Protein AF-A0AAV2PSI6-F1 (afdb_monomer_lite)

Radius of gyration: 25.39 Å; chains: 1; bounding box: 57×33×75 Å

Foldseek 3Di:
DLVVLVVLLVVLVVLLPDDLVLLVDPVSLVVNQVVVVVSLVVLVCCQVPPLQVPVQVLLVCLLVLLLVLLLLVVVLVVVVVVDPDDDPVPNCVSVVVNVVSLVVLVSLQVSLVCSVVPRLVSSLVSLVVSLVVLVVPDPVSVVVCVVSSVSSVVVNVVSVVGRSFRAYPPRHTSHVVVSVVSNCVSNVVSVVVCVVVVDPDPPDD

Sequence (205 aa):
CVFFIRYQRKMYKAITDLPDEAFTDEDCIKDIGDYLETMQNISKMLVDKIYKFTFGINFALFVILGTISTFELIQGLGEIQKSSSKVEFGDIIYVFPIAICVFHMFISCKYSDALITGQHDKLKYKLKGIMTSLVVDNMDQFIKNEKKFKRIELLYKNIKDFSPQAEIYGGFKVNYQLFSGIILFIFSYSRIFYGYVGTPEDNCP

pLDDT: mean 79.44, std 12.11, range [31.0, 90.69]

Organism: Meganyctiphanes norvegica (NCBI:txid48144)

Secondary structure (DSSP, 8-state):
-HHHHHHHHHHHHHHHTS-GGGGTSHHHHHHHHHHHHHHHHHHHHHIIIIIHHHHHHHHHHHHHHHHHHHHHHHHHHHHHHH--S----TTGGGHHHHHHHHHHHHHHHHHHHHHIIIIIHHHHHHHHHHHHHHHHS-HHHHHHHHHHHHHHHHHHHHHHH-----B-TTS-B-SHHHHHHHHHHHHHHHHHHHHHHS-SSS---

Structure (mmCIF, N/CA/C/O backbone):
data_AF-A0AAV2PSI6-F1
#
_entry.id   AF-A0AAV2PSI6-F1
#
loop_
_atom_site.group_PDB
_atom_site.id
_atom_site.type_symbol
_atom_site.label_atom_id
_atom_site.label_alt_id
_atom_site.label_comp_id
_atom_site.label_asym_id
_atom_site.label_entity_id
_atom_site.label_seq_id
_atom_site.pdbx_PDB_ins_code
_atom_site.Cartn_x
_atom_site.Cartn_y
_atom_site.Cartn_z
_atom_site.occupancy
_atom_site.B_iso_or_equiv
_atom_site.auth_seq_id
_atom_site.auth_comp_id
_atom_site.auth_asym_id
_atom_site.auth_atom_id
_atom_site.pdbx_PDB_model_num
ATOM 1 N N . CYS A 1 1 ? 7.745 -7.702 2.488 1.00 70.94 1 CYS A N 1
ATOM 2 C CA . CYS A 1 1 ? 6.756 -6.599 2.406 1.00 70.94 1 CYS A CA 1
ATOM 3 C C . CYS A 1 1 ? 5.357 -7.097 2.029 1.00 70.94 1 CYS A C 1
ATOM 5 O O . CYS A 1 1 ? 4.467 -7.031 2.865 1.00 70.94 1 CYS A O 1
ATOM 7 N N . VAL A 1 2 ? 5.158 -7.676 0.834 1.00 75.44 2 VAL A N 1
ATOM 8 C CA . VAL A 1 2 ? 3.825 -8.110 0.348 1.00 75.44 2 VAL A CA 1
ATOM 9 C C . VAL A 1 2 ? 3.102 -9.085 1.292 1.00 75.44 2 VAL A C 1
ATOM 11 O O . VAL A 1 2 ? 1.913 -8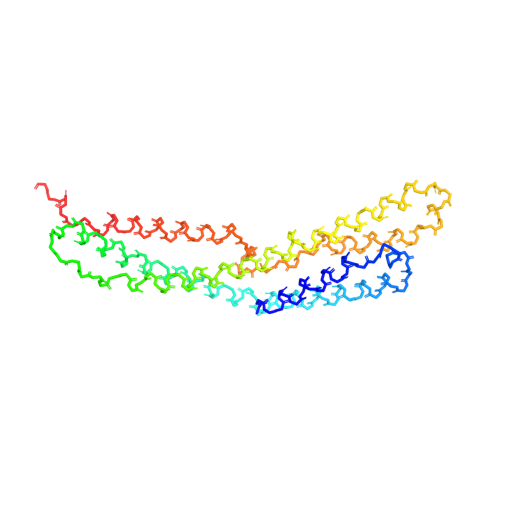.914 1.551 1.00 75.44 2 VAL A O 1
ATOM 14 N N . PHE A 1 3 ? 3.806 -10.074 1.859 1.00 78.56 3 PHE A N 1
ATOM 15 C CA . PHE A 1 3 ? 3.213 -11.022 2.815 1.00 78.56 3 PHE A CA 1
ATOM 16 C C . PHE A 1 3 ? 2.631 -10.343 4.060 1.00 78.56 3 PHE A C 1
ATOM 18 O O . PHE A 1 3 ? 1.533 -10.688 4.489 1.00 78.56 3 PHE A O 1
ATOM 25 N N . PHE A 1 4 ? 3.334 -9.357 4.613 1.00 79.81 4 PHE A N 1
ATOM 26 C CA . PHE A 1 4 ? 2.894 -8.660 5.817 1.00 79.81 4 PHE A CA 1
ATOM 27 C C . PHE A 1 4 ? 1.767 -7.665 5.520 1.00 79.81 4 PHE A C 1
ATOM 29 O O . PHE A 1 4 ? 0.777 -7.659 6.240 1.00 79.81 4 PHE A O 1
ATOM 36 N N . ILE A 1 5 ? 1.829 -6.934 4.400 1.00 81.44 5 ILE A N 1
ATOM 37 C CA . ILE A 1 5 ? 0.702 -6.114 3.912 1.00 81.44 5 ILE A CA 1
ATOM 38 C C . ILE A 1 5 ? -0.557 -6.984 3.747 1.00 81.44 5 ILE A C 1
ATOM 40 O O . ILE A 1 5 ? -1.659 -6.614 4.153 1.00 81.44 5 ILE A O 1
ATOM 44 N N . ARG A 1 6 ? -0.401 -8.200 3.204 1.00 83.38 6 ARG A N 1
ATOM 45 C CA . ARG A 1 6 ? -1.497 -9.169 3.082 1.00 83.38 6 ARG A CA 1
ATOM 46 C C . ARG A 1 6 ? -2.002 -9.655 4.443 1.00 83.38 6 ARG A C 1
ATOM 48 O O . ARG A 1 6 ? -3.209 -9.840 4.588 1.00 83.38 6 ARG A O 1
ATOM 55 N N . TYR A 1 7 ? -1.116 -9.875 5.411 1.00 84.94 7 TYR A N 1
ATOM 56 C CA . TYR A 1 7 ? -1.491 -10.223 6.782 1.00 84.94 7 TYR A CA 1
ATOM 57 C C . TYR A 1 7 ? -2.297 -9.095 7.438 1.00 84.94 7 TYR A C 1
ATOM 59 O O . TYR A 1 7 ? -3.427 -9.338 7.852 1.00 84.94 7 TYR A O 1
ATOM 67 N N . GLN A 1 8 ? -1.792 -7.857 7.416 1.00 84.12 8 GLN A N 1
ATOM 68 C CA . GLN A 1 8 ? -2.503 -6.674 7.911 1.00 84.12 8 GLN A CA 1
ATOM 69 C C . GLN A 1 8 ? -3.902 -6.577 7.306 1.00 84.12 8 GLN A C 1
ATOM 71 O O . GLN A 1 8 ? -4.886 -6.448 8.026 1.00 84.12 8 GLN A O 1
ATOM 76 N N . ARG A 1 9 ? -4.016 -6.744 5.985 1.00 85.81 9 ARG A N 1
ATOM 77 C CA . ARG A 1 9 ? -5.307 -6.714 5.293 1.00 85.81 9 ARG A CA 1
ATOM 78 C C . ARG A 1 9 ? -6.287 -7.766 5.820 1.00 85.81 9 ARG A C 1
ATOM 80 O O . ARG A 1 9 ? -7.466 -7.461 5.976 1.00 85.81 9 ARG A O 1
ATOM 87 N N . LYS A 1 10 ? -5.834 -9.001 6.064 1.00 87.19 10 LYS A N 1
ATOM 88 C CA . LYS A 1 10 ? -6.688 -10.061 6.631 1.00 87.19 10 LYS A CA 1
ATOM 89 C C . LYS A 1 10 ? -7.184 -9.696 8.029 1.00 87.19 10 LYS A C 1
ATOM 91 O O . LYS A 1 10 ? -8.323 -10.003 8.349 1.00 87.19 10 LYS A O 1
ATOM 96 N N . MET A 1 11 ? -6.346 -9.039 8.821 1.00 86.50 11 MET A N 1
ATOM 97 C CA . MET A 1 11 ? -6.673 -8.657 10.193 1.00 86.50 11 MET A CA 1
ATOM 98 C C . MET A 1 11 ? -7.660 -7.491 10.233 1.00 86.50 11 MET A C 1
ATOM 100 O O . MET A 1 11 ? -8.687 -7.589 10.894 1.00 86.50 11 MET A O 1
ATOM 104 N N . TYR A 1 12 ? -7.436 -6.446 9.427 1.00 86.38 12 TYR A N 1
ATOM 105 C CA . TYR A 1 12 ? -8.426 -5.378 9.242 1.00 86.38 12 TYR A CA 1
ATOM 106 C C . TYR A 1 12 ? -9.769 -5.928 8.755 1.00 86.38 12 TYR A C 1
ATOM 108 O O . TYR A 1 12 ? -10.814 -5.494 9.234 1.00 86.38 12 TYR A O 1
ATOM 116 N N . LYS A 1 13 ? -9.747 -6.911 7.845 1.00 88.88 13 LYS A N 1
ATOM 117 C CA . LYS A 1 13 ? -10.964 -7.597 7.406 1.00 88.88 13 LYS A CA 1
ATOM 118 C C . LYS A 1 13 ? -11.659 -8.312 8.564 1.00 88.88 13 LYS A C 1
ATOM 120 O O . LYS A 1 13 ? -12.845 -8.099 8.756 1.00 88.88 13 LYS A O 1
ATOM 125 N N . ALA A 1 14 ? -10.926 -9.106 9.343 1.00 89.12 14 ALA A N 1
ATOM 126 C CA . ALA A 1 14 ? -11.489 -9.835 10.477 1.00 89.12 14 ALA A CA 1
ATOM 127 C C . ALA A 1 14 ? -12.171 -8.896 11.483 1.00 89.12 14 ALA A C 1
ATOM 129 O O . ALA A 1 14 ? -13.292 -9.170 11.887 1.00 89.12 14 ALA A O 1
ATOM 130 N N . ILE A 1 15 ? -11.542 -7.762 11.811 1.00 89.00 15 ILE A N 1
ATOM 131 C CA . ILE A 1 15 ? -12.128 -6.745 12.699 1.00 89.00 15 ILE A CA 1
ATOM 132 C C . ILE A 1 15 ? -13.365 -6.107 12.057 1.00 89.00 15 ILE A C 1
ATOM 134 O O . ILE A 1 15 ? -14.382 -5.925 12.714 1.00 89.00 15 ILE A O 1
ATOM 138 N N . THR A 1 16 ? -13.300 -5.774 10.766 1.00 89.00 16 THR A N 1
ATOM 139 C CA . THR A 1 16 ? -14.434 -5.169 10.047 1.00 89.00 16 THR A CA 1
ATOM 140 C C . THR A 1 16 ? -15.641 -6.108 9.995 1.00 89.00 16 THR A C 1
ATOM 142 O O . THR A 1 16 ? -16.777 -5.643 10.095 1.00 89.00 16 THR A O 1
ATOM 145 N N . ASP A 1 17 ? -15.398 -7.413 9.869 1.00 90.25 17 ASP A N 1
ATOM 146 C CA . ASP A 1 17 ? -16.422 -8.456 9.778 1.00 90.25 17 ASP A CA 1
ATOM 147 C C . ASP A 1 17 ? -17.018 -8.836 11.155 1.00 90.25 17 ASP A C 1
ATOM 149 O O . ASP A 1 17 ? -18.003 -9.572 11.196 1.00 90.25 17 ASP A O 1
ATOM 153 N N . LEU A 1 18 ? -16.475 -8.333 12.277 1.00 89.62 18 LEU A N 1
ATOM 154 C CA . LEU A 1 18 ? -17.074 -8.525 13.607 1.00 89.62 18 LEU A CA 1
ATOM 155 C C . LEU A 1 18 ? -18.477 -7.906 13.673 1.00 89.62 18 LEU A C 1
ATOM 157 O O . LEU A 1 18 ? -18.700 -6.867 13.056 1.00 89.62 18 LEU A O 1
ATOM 161 N N . PRO A 1 19 ? -19.423 -8.485 14.421 1.00 89.44 19 PRO A N 1
ATOM 162 C CA . PRO A 1 19 ? -20.766 -7.924 14.554 1.00 89.44 19 PRO A CA 1
ATOM 163 C C . PRO A 1 19 ? -20.736 -6.587 15.323 1.00 89.44 19 PRO A C 1
ATOM 165 O O . PRO A 1 19 ? -19.789 -6.315 16.064 1.00 89.44 19 PRO A O 1
ATOM 168 N N . ASP A 1 20 ? -21.734 -5.722 15.131 1.00 85.12 20 ASP A N 1
ATOM 169 C CA . ASP A 1 20 ? -21.731 -4.367 15.713 1.00 85.12 20 ASP A CA 1
ATOM 170 C C . ASP A 1 20 ? -21.756 -4.404 17.249 1.00 85.12 20 ASP A C 1
ATOM 172 O O . ASP A 1 20 ? -21.150 -3.554 17.900 1.00 85.12 20 ASP A O 1
ATOM 176 N N . GLU A 1 21 ? -22.349 -5.448 17.834 1.00 84.44 21 GLU A N 1
ATOM 177 C CA . GLU A 1 21 ? -22.374 -5.704 19.273 1.00 84.44 21 GLU A CA 1
ATOM 178 C C . GLU A 1 21 ? -20.962 -5.828 19.864 1.00 84.44 21 GLU A C 1
ATOM 180 O O . GLU A 1 21 ? -20.730 -5.379 20.989 1.00 84.44 21 GLU A O 1
ATOM 185 N N . ALA A 1 22 ? -19.989 -6.337 19.097 1.00 84.06 22 ALA A N 1
ATOM 186 C CA . ALA A 1 22 ? -18.589 -6.416 19.521 1.00 84.06 22 ALA A CA 1
ATOM 187 C C . ALA A 1 22 ? -17.976 -5.022 19.753 1.00 84.06 22 ALA A C 1
ATOM 189 O O . ALA A 1 22 ? -17.107 -4.849 20.602 1.00 84.06 22 ALA A O 1
ATOM 190 N N . PHE A 1 23 ? -18.475 -4.001 19.053 1.00 82.44 23 PHE A N 1
ATOM 191 C CA . PHE A 1 23 ? -18.089 -2.602 19.252 1.00 82.44 23 PHE A CA 1
ATOM 192 C C . PHE A 1 23 ? -18.938 -1.899 20.319 1.00 82.44 23 PHE A C 1
ATOM 194 O O . PHE A 1 23 ? -18.825 -0.687 20.490 1.00 82.44 23 PHE A O 1
ATOM 201 N N . THR A 1 24 ? -19.786 -2.635 21.041 1.00 75.50 24 THR A N 1
ATOM 202 C CA . THR A 1 24 ? -20.564 -2.130 22.184 1.00 75.50 24 THR A CA 1
ATOM 203 C C . THR A 1 24 ? -20.160 -2.758 23.520 1.00 75.50 24 THR A C 1
ATOM 205 O O . THR A 1 24 ? -20.564 -2.241 24.570 1.00 75.50 24 THR A O 1
ATOM 208 N N . ASP A 1 25 ? -19.360 -3.827 23.482 1.00 83.62 25 ASP A N 1
ATOM 209 C CA . ASP A 1 25 ? -18.737 -4.486 24.631 1.00 83.62 25 ASP A CA 1
ATOM 210 C C . ASP A 1 25 ? -17.432 -3.767 25.016 1.00 83.62 25 ASP A C 1
ATOM 212 O O . ASP A 1 25 ? -16.567 -3.513 24.178 1.00 83.62 25 ASP A O 1
ATOM 216 N N . GLU A 1 26 ? -17.288 -3.406 26.294 1.00 81.25 26 GLU A N 1
ATOM 217 C CA . GLU A 1 26 ? -16.126 -2.657 26.772 1.00 81.25 26 GLU A CA 1
ATOM 218 C C . GLU A 1 26 ? -14.806 -3.424 26.659 1.00 81.25 26 GLU A C 1
ATOM 220 O O . GLU A 1 26 ? -13.790 -2.789 26.351 1.00 81.25 26 GLU A O 1
ATOM 225 N N . ASP A 1 27 ? -14.817 -4.732 26.913 1.00 86.88 27 ASP A N 1
ATOM 226 C CA . ASP A 1 27 ? -13.610 -5.558 26.900 1.00 86.88 27 ASP A CA 1
ATOM 227 C C . ASP A 1 27 ? -13.190 -5.833 25.455 1.00 86.88 27 ASP A C 1
ATOM 229 O O . ASP A 1 27 ? -12.031 -5.640 25.090 1.00 86.88 27 ASP A O 1
ATOM 233 N N . CYS A 1 28 ? -14.159 -6.126 24.583 1.00 87.25 28 CYS A N 1
ATOM 234 C CA . CYS A 1 28 ? -13.889 -6.358 23.166 1.00 87.25 28 CYS A CA 1
ATOM 235 C C . CYS A 1 28 ? -13.350 -5.100 22.457 1.00 87.25 28 CYS A C 1
ATOM 237 O O . CYS A 1 28 ? -12.380 -5.177 21.702 1.00 87.25 28 CYS A O 1
ATOM 239 N N . ILE A 1 29 ? -13.911 -3.916 22.738 1.00 85.75 29 ILE A N 1
ATOM 240 C CA . ILE A 1 29 ? -13.404 -2.635 22.209 1.00 85.75 29 ILE A CA 1
ATOM 241 C C . ILE A 1 29 ? -11.952 -2.400 22.631 1.00 85.75 29 ILE A C 1
ATOM 243 O O . ILE A 1 29 ? -11.151 -1.906 21.832 1.00 85.75 29 ILE A O 1
ATOM 247 N N . LYS A 1 30 ? -11.619 -2.717 23.888 1.00 86.88 30 LYS A N 1
ATOM 248 C CA . LYS A 1 30 ? -10.262 -2.561 24.410 1.00 86.88 30 LYS A CA 1
ATOM 249 C C . LYS A 1 30 ? -9.299 -3.497 23.684 1.00 86.88 30 LYS A C 1
ATOM 251 O O . LYS A 1 30 ? -8.297 -3.020 23.164 1.00 86.88 30 LYS A O 1
ATOM 256 N N . ASP A 1 31 ? -9.649 -4.774 23.554 1.00 89.94 31 ASP A N 1
ATOM 257 C CA . ASP A 1 31 ? -8.824 -5.763 22.855 1.00 89.94 31 ASP A CA 1
ATOM 258 C C . ASP A 1 31 ? -8.594 -5.384 21.383 1.00 89.94 31 ASP A C 1
ATOM 260 O O . ASP A 1 31 ? -7.474 -5.470 20.874 1.00 89.94 31 ASP A O 1
ATOM 264 N N . ILE A 1 32 ? -9.636 -4.899 20.695 1.00 89.69 32 ILE A N 1
ATOM 265 C CA . ILE A 1 32 ? -9.527 -4.384 19.322 1.00 89.69 32 ILE A CA 1
ATOM 266 C C . ILE A 1 32 ? -8.580 -3.177 19.272 1.00 89.69 32 ILE A C 1
ATOM 268 O O . ILE A 1 32 ? -7.766 -3.077 18.351 1.00 89.69 32 ILE A O 1
ATOM 272 N N . GLY A 1 33 ? -8.669 -2.265 20.242 1.00 87.50 33 GLY A N 1
ATOM 273 C CA . GLY A 1 33 ? -7.801 -1.092 20.338 1.00 87.50 33 GLY A CA 1
ATOM 274 C C . GLY A 1 33 ? -6.339 -1.440 20.554 1.00 87.50 33 GLY A C 1
ATOM 275 O O . GLY A 1 33 ? -5.503 -1.022 19.751 1.00 87.50 33 GLY A O 1
ATOM 276 N N . ASP A 1 34 ? -6.048 -2.258 21.562 1.00 89.75 34 ASP A N 1
ATOM 277 C CA . ASP A 1 34 ? -4.693 -2.703 21.900 1.00 89.75 34 ASP A CA 1
ATOM 278 C C . ASP A 1 34 ? -4.061 -3.458 20.714 1.00 89.75 34 ASP A C 1
ATOM 280 O O . ASP A 1 34 ? -2.887 -3.266 20.362 1.00 89.75 34 ASP A O 1
ATOM 284 N N . TYR A 1 35 ? -4.864 -4.277 20.026 1.00 88.62 35 TYR A N 1
ATOM 285 C CA . TYR A 1 35 ? -4.443 -4.981 18.821 1.00 88.62 35 TYR A CA 1
ATOM 286 C C . TYR A 1 35 ? -4.116 -4.024 17.670 1.00 88.62 35 TYR A C 1
ATOM 288 O O . TYR A 1 35 ? -3.055 -4.137 17.046 1.00 88.62 35 TYR A O 1
ATOM 296 N N . LEU A 1 36 ? -5.015 -3.082 17.368 1.00 87.12 36 LEU A N 1
ATOM 297 C CA . LEU A 1 36 ? -4.804 -2.104 16.305 1.00 87.12 36 LEU A CA 1
ATOM 298 C C . LEU A 1 36 ? -3.567 -1.257 16.590 1.00 87.12 36 LEU A C 1
ATOM 300 O O . LEU A 1 36 ? -2.731 -1.122 15.702 1.00 87.12 36 LEU A O 1
ATOM 304 N N . GLU A 1 37 ? -3.397 -0.756 17.811 1.00 87.62 37 GLU A N 1
ATOM 305 C CA . GLU A 1 37 ? -2.222 0.020 18.211 1.00 87.62 37 GLU A CA 1
ATOM 306 C C . GLU A 1 37 ? -0.923 -0.774 18.013 1.00 87.62 37 GLU A C 1
ATOM 308 O O . GLU A 1 37 ? 0.020 -0.295 17.374 1.00 87.62 37 GLU A O 1
ATOM 313 N N . THR A 1 38 ? -0.892 -2.030 18.465 1.00 87.94 38 THR A N 1
ATOM 314 C CA . THR A 1 38 ? 0.254 -2.927 18.258 1.00 87.94 38 THR A CA 1
ATOM 315 C C . THR A 1 38 ? 0.562 -3.090 16.770 1.00 87.94 38 THR A C 1
ATOM 317 O O . THR A 1 38 ? 1.708 -2.944 16.334 1.00 87.94 38 THR A O 1
ATOM 320 N N . MET A 1 39 ? -0.466 -3.332 15.957 1.00 85.06 39 MET A N 1
ATOM 321 C CA . MET A 1 39 ? -0.327 -3.465 14.510 1.00 85.06 39 MET A CA 1
ATOM 322 C C . MET A 1 39 ? 0.182 -2.181 13.848 1.00 85.06 39 MET A C 1
ATOM 324 O O . MET A 1 39 ? 1.007 -2.260 12.934 1.00 85.06 39 MET A O 1
ATOM 328 N N . GLN A 1 40 ? -0.269 -1.010 14.302 1.00 85.69 40 GLN A N 1
ATOM 329 C CA . GLN A 1 40 ? 0.215 0.284 13.826 1.00 85.69 40 GLN A CA 1
ATOM 330 C C . GLN A 1 40 ? 1.691 0.487 14.175 1.00 85.69 40 GLN A C 1
ATOM 332 O O . GLN A 1 40 ? 2.472 0.864 13.304 1.00 85.69 40 GLN A O 1
ATOM 337 N N . ASN A 1 41 ? 2.098 0.182 15.407 1.00 86.62 41 ASN A N 1
ATOM 338 C CA . ASN A 1 41 ? 3.484 0.318 15.857 1.00 86.62 41 ASN A CA 1
ATOM 339 C C . ASN A 1 41 ? 4.431 -0.602 15.077 1.00 86.62 41 ASN A C 1
ATOM 341 O O . ASN A 1 41 ? 5.473 -0.155 14.587 1.00 86.62 41 ASN A O 1
ATOM 345 N N . ILE A 1 42 ? 4.034 -1.861 14.863 1.00 84.88 42 ILE A N 1
ATOM 346 C CA . ILE A 1 42 ? 4.783 -2.793 14.012 1.00 84.88 42 ILE A CA 1
ATOM 347 C C . ILE A 1 42 ? 4.846 -2.259 12.575 1.00 84.88 42 ILE A C 1
ATOM 349 O O . ILE A 1 42 ? 5.911 -2.270 11.959 1.00 84.88 42 ILE A O 1
ATOM 353 N N . SER A 1 43 ? 3.729 -1.756 12.040 1.00 82.12 43 SER A N 1
ATOM 354 C CA . SER A 1 43 ? 3.680 -1.193 10.689 1.00 82.12 43 SER A CA 1
ATOM 355 C C . SER A 1 43 ? 4.604 0.009 10.529 1.00 82.12 43 SER A C 1
ATOM 357 O O . SER A 1 43 ? 5.351 0.047 9.560 1.00 82.12 43 SER A O 1
ATOM 359 N N . LYS A 1 44 ? 4.594 0.963 11.470 1.00 83.75 44 LYS A N 1
ATOM 360 C CA . LYS A 1 44 ? 5.490 2.131 11.471 1.00 83.75 44 LYS A CA 1
ATOM 361 C C . LYS A 1 44 ? 6.946 1.690 11.450 1.00 83.75 44 LYS A C 1
ATOM 363 O O . LYS A 1 44 ? 7.697 2.084 10.565 1.00 83.75 44 LYS A O 1
ATOM 368 N N . MET A 1 45 ? 7.317 0.782 12.355 1.00 84.19 45 MET A N 1
ATOM 369 C CA . MET A 1 45 ? 8.678 0.255 12.417 1.00 84.19 45 MET A CA 1
ATOM 370 C C . MET A 1 45 ? 9.094 -0.416 11.101 1.00 84.19 45 MET A C 1
ATOM 372 O O . MET A 1 45 ? 10.204 -0.192 10.621 1.00 84.19 45 MET A O 1
ATOM 376 N N . LEU A 1 46 ? 8.224 -1.240 10.512 1.00 81.19 46 LEU A N 1
ATOM 377 C CA . LEU A 1 46 ? 8.509 -1.915 9.246 1.00 81.19 46 LEU A CA 1
ATOM 378 C C . LEU A 1 46 ? 8.580 -0.938 8.076 1.00 81.19 46 LEU A C 1
ATOM 380 O O . LEU A 1 46 ? 9.444 -1.100 7.216 1.00 81.19 46 LEU A O 1
ATOM 384 N N . VAL A 1 47 ? 7.705 0.069 8.042 1.00 79.81 47 VAL A N 1
ATOM 385 C CA . VAL A 1 47 ? 7.711 1.100 7.005 1.00 79.81 47 VAL A CA 1
ATOM 386 C C . VAL A 1 47 ? 9.020 1.879 7.045 1.00 79.81 47 VAL A C 1
ATOM 388 O O . VAL A 1 47 ? 9.712 1.955 6.029 1.00 79.81 47 VAL A O 1
ATOM 391 N N . ASP A 1 48 ? 9.391 2.375 8.224 1.00 79.94 48 ASP A N 1
ATOM 392 C CA . ASP A 1 48 ? 10.564 3.226 8.401 1.00 79.94 48 ASP A CA 1
ATOM 393 C C . ASP A 1 48 ? 11.882 2.473 8.226 1.00 79.94 48 ASP A C 1
ATOM 395 O O . ASP A 1 48 ? 12.801 2.992 7.595 1.00 79.94 48 ASP A O 1
ATOM 399 N N . LYS A 1 49 ? 11.986 1.243 8.744 1.00 78.88 49 LYS A N 1
ATOM 400 C CA . LYS A 1 49 ? 13.248 0.488 8.719 1.00 78.88 49 LYS A CA 1
ATOM 401 C C . LYS A 1 49 ? 13.443 -0.357 7.466 1.00 78.88 49 LYS A C 1
ATOM 403 O O . LYS A 1 49 ? 14.581 -0.617 7.095 1.00 78.88 49 LYS A O 1
ATOM 408 N N . ILE A 1 50 ? 12.361 -0.845 6.854 1.00 82.19 50 ILE A N 1
ATOM 409 C CA . ILE A 1 50 ? 12.444 -1.868 5.802 1.00 82.19 50 ILE A CA 1
ATOM 410 C C . ILE A 1 50 ? 11.759 -1.399 4.523 1.00 82.19 50 ILE A C 1
ATOM 412 O O . ILE A 1 50 ? 12.379 -1.419 3.464 1.00 82.19 50 ILE A O 1
ATOM 416 N N . TYR A 1 51 ? 10.494 -0.977 4.574 1.00 81.94 51 TYR A N 1
ATOM 417 C CA . TYR A 1 51 ? 9.713 -0.809 3.343 1.00 81.94 51 TYR A CA 1
ATOM 418 C C . TYR A 1 51 ? 10.201 0.363 2.512 1.00 81.94 51 TYR A C 1
ATOM 420 O O . TYR A 1 51 ? 10.362 0.183 1.307 1.00 81.94 51 TYR A O 1
ATOM 428 N N . LYS A 1 52 ? 10.511 1.504 3.139 1.00 85.38 52 LYS A N 1
ATOM 429 C CA . LYS A 1 52 ? 11.050 2.670 2.425 1.00 85.38 52 LYS A CA 1
ATOM 430 C C . LYS A 1 52 ? 12.299 2.312 1.624 1.00 85.38 52 LYS A C 1
ATOM 432 O O . LYS A 1 52 ? 12.393 2.666 0.449 1.00 85.38 52 LYS A O 1
ATOM 437 N N . PHE A 1 53 ? 13.196 1.535 2.230 1.00 85.31 53 PHE A N 1
ATOM 438 C CA . PHE A 1 53 ? 14.427 1.075 1.596 1.00 85.31 53 PHE A CA 1
ATOM 439 C C . PHE A 1 53 ? 14.184 0.013 0.524 1.00 85.31 53 PHE A C 1
ATOM 441 O O . PHE A 1 53 ? 14.569 0.202 -0.627 1.00 85.31 53 PHE A O 1
ATOM 448 N N . THR A 1 54 ? 13.501 -1.082 0.864 1.00 85.25 54 THR A N 1
ATOM 449 C CA . THR A 1 54 ? 13.272 -2.195 -0.066 1.00 85.25 54 THR A CA 1
ATOM 450 C C . THR A 1 54 ? 12.443 -1.770 -1.273 1.00 85.25 54 THR A C 1
ATOM 452 O O . THR A 1 54 ? 12.803 -2.088 -2.404 1.00 85.25 54 THR A O 1
ATOM 455 N N . PHE A 1 55 ? 11.342 -1.040 -1.066 1.00 85.12 55 PHE A N 1
ATOM 456 C CA . PHE A 1 55 ? 10.567 -0.529 -2.190 1.00 85.12 55 PHE A CA 1
ATOM 457 C C . PHE A 1 55 ? 11.352 0.532 -2.955 1.00 85.12 55 PHE A C 1
ATOM 459 O O . PHE A 1 55 ? 11.324 0.490 -4.177 1.00 85.12 55 PHE A O 1
ATOM 466 N N . GLY A 1 56 ? 12.097 1.416 -2.282 1.00 86.12 56 GLY A N 1
ATOM 467 C CA . GLY A 1 56 ? 12.968 2.387 -2.948 1.00 86.12 56 GLY A CA 1
ATOM 468 C C . GLY A 1 56 ? 13.937 1.728 -3.933 1.00 86.12 56 GLY A C 1
ATOM 469 O O . GLY A 1 56 ? 13.973 2.111 -5.099 1.00 86.12 56 GLY A O 1
ATOM 470 N N . ILE A 1 57 ? 14.644 0.677 -3.504 1.00 87.50 57 ILE A N 1
ATOM 471 C CA . ILE A 1 57 ? 15.539 -0.099 -4.376 1.00 87.50 57 ILE A CA 1
ATOM 472 C C . ILE A 1 57 ? 14.767 -0.764 -5.518 1.00 87.50 57 ILE A C 1
ATOM 474 O O . ILE A 1 57 ? 15.183 -0.658 -6.668 1.00 87.50 57 ILE A O 1
ATOM 478 N N . ASN A 1 58 ? 13.632 -1.409 -5.235 1.00 86.94 58 ASN A N 1
ATOM 479 C CA . ASN A 1 58 ? 12.839 -2.072 -6.275 1.00 86.94 58 ASN A CA 1
ATOM 480 C C . ASN A 1 58 ? 12.326 -1.087 -7.333 1.00 86.94 58 ASN A C 1
ATOM 482 O O . ASN A 1 58 ? 12.372 -1.388 -8.522 1.00 86.94 58 ASN A O 1
ATOM 486 N N . PHE A 1 59 ? 11.868 0.096 -6.916 1.00 87.06 59 PHE A N 1
ATOM 487 C CA . PHE A 1 59 ? 11.437 1.149 -7.832 1.00 87.06 59 PHE A CA 1
ATOM 488 C C . PHE A 1 59 ? 12.612 1.715 -8.638 1.00 87.06 59 PHE A C 1
ATOM 490 O O . PHE A 1 59 ? 12.465 1.911 -9.840 1.00 87.06 59 PHE A O 1
ATOM 497 N N . ALA A 1 60 ? 13.778 1.923 -8.022 1.00 88.31 60 ALA A N 1
ATOM 498 C CA . ALA A 1 60 ? 14.973 2.379 -8.733 1.00 88.31 60 ALA A CA 1
ATOM 499 C C . ALA A 1 60 ? 15.432 1.361 -9.789 1.00 88.31 60 ALA A C 1
ATOM 501 O O . ALA A 1 60 ? 15.636 1.721 -10.948 1.00 88.31 60 ALA A O 1
ATOM 502 N N . LEU A 1 61 ? 15.515 0.078 -9.419 1.00 87.56 61 LEU A N 1
ATOM 503 C CA . LEU A 1 61 ? 15.831 -1.006 -10.351 1.00 87.56 61 LEU A CA 1
ATOM 504 C C . LEU A 1 61 ? 14.796 -1.100 -11.473 1.00 87.56 61 LEU A C 1
ATOM 506 O O . LEU A 1 61 ? 15.174 -1.272 -12.627 1.00 87.56 61 LEU A O 1
ATOM 510 N N . PHE A 1 62 ? 13.506 -0.942 -11.161 1.00 88.56 62 PHE A N 1
ATOM 511 C CA . PHE A 1 62 ? 12.450 -0.939 -12.169 1.00 88.56 62 PHE A CA 1
ATOM 512 C C . PHE A 1 62 ? 12.615 0.201 -13.178 1.00 88.56 62 PHE A C 1
ATOM 514 O O . PHE A 1 62 ? 12.501 -0.039 -14.376 1.00 88.56 62 PHE A O 1
ATOM 521 N N . VAL A 1 63 ? 12.925 1.416 -12.720 1.00 89.94 63 VAL A N 1
ATOM 522 C CA . VAL A 1 63 ? 13.175 2.558 -13.610 1.00 89.94 63 VAL A CA 1
ATOM 523 C C . VAL A 1 63 ? 14.373 2.286 -14.515 1.00 89.94 63 VAL A C 1
ATOM 525 O O . VAL A 1 63 ? 14.261 2.450 -15.727 1.00 89.94 63 VAL A O 1
ATOM 528 N N . ILE A 1 64 ? 15.498 1.835 -13.954 1.00 88.44 64 ILE A N 1
ATOM 529 C CA . ILE A 1 64 ? 16.731 1.588 -14.714 1.00 88.44 64 ILE A CA 1
ATOM 530 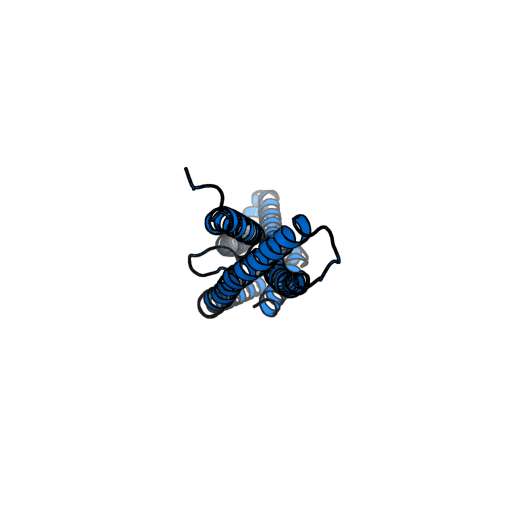C C . ILE A 1 64 ? 16.515 0.473 -15.745 1.00 88.44 64 ILE A C 1
ATOM 532 O O . ILE A 1 64 ? 16.703 0.691 -16.941 1.00 88.44 64 ILE A O 1
ATOM 536 N N . LEU A 1 65 ? 16.068 -0.706 -15.299 1.00 87.31 65 LEU A N 1
ATOM 537 C CA . LEU A 1 65 ? 15.865 -1.868 -16.169 1.00 87.31 65 LEU A CA 1
ATOM 538 C C . LEU A 1 65 ? 14.758 -1.626 -17.193 1.00 87.31 65 LEU A C 1
ATOM 540 O O . LEU A 1 65 ? 14.890 -2.029 -18.347 1.00 87.31 65 LEU A O 1
ATOM 544 N N . GLY A 1 66 ? 13.683 -0.951 -16.783 1.00 86.94 66 GLY A N 1
ATOM 545 C CA . GLY A 1 66 ? 12.590 -0.573 -17.666 1.00 86.94 66 GLY A CA 1
ATOM 546 C C . GLY A 1 66 ? 13.048 0.391 -18.754 1.00 86.94 66 GLY A C 1
ATOM 547 O O . GLY A 1 66 ? 12.697 0.188 -19.911 1.00 86.94 66 GLY A O 1
ATOM 548 N N . THR A 1 67 ? 13.873 1.386 -18.419 1.00 87.00 67 THR A N 1
ATOM 549 C CA . THR A 1 67 ? 14.407 2.355 -19.392 1.00 87.00 67 THR A CA 1
ATOM 550 C C . THR A 1 67 ? 15.320 1.686 -20.410 1.00 87.00 67 THR A C 1
ATOM 552 O O . THR A 1 67 ? 15.112 1.884 -21.605 1.00 87.00 67 THR A O 1
ATOM 555 N N . ILE A 1 68 ? 16.272 0.861 -19.951 1.00 85.00 68 ILE A N 1
ATOM 556 C CA . ILE A 1 68 ? 17.191 0.112 -20.825 1.00 85.00 68 ILE A CA 1
ATOM 557 C C . ILE A 1 68 ? 16.393 -0.804 -21.753 1.00 85.00 68 ILE A C 1
ATOM 559 O O . ILE A 1 68 ? 16.482 -0.683 -22.966 1.00 85.00 68 ILE A O 1
ATOM 563 N N . SER A 1 69 ? 15.532 -1.655 -21.193 1.00 84.25 69 SER A N 1
ATOM 564 C CA . SER A 1 69 ? 14.760 -2.620 -21.985 1.00 84.25 69 SER A CA 1
ATOM 565 C C . SER A 1 69 ? 13.809 -1.933 -22.974 1.00 84.25 69 SER A C 1
ATOM 567 O O . SER A 1 69 ? 13.605 -2.422 -24.079 1.00 84.25 69 SER A O 1
ATOM 569 N N . THR A 1 70 ? 13.220 -0.791 -22.597 1.00 84.69 70 THR A N 1
ATOM 570 C CA . THR A 1 70 ? 12.362 -0.008 -23.503 1.00 84.69 70 THR A CA 1
ATOM 571 C C . THR A 1 70 ? 13.181 0.640 -24.617 1.00 84.69 70 THR A C 1
ATOM 573 O O . THR A 1 70 ? 12.698 0.738 -25.738 1.00 84.69 70 THR A O 1
ATOM 576 N N . PHE A 1 71 ? 14.410 1.073 -24.333 1.00 82.50 71 PHE A N 1
ATOM 577 C CA . PHE A 1 71 ? 15.308 1.630 -25.340 1.00 82.50 71 PHE A CA 1
ATOM 578 C C . PHE A 1 71 ? 15.706 0.579 -26.384 1.00 82.50 71 PHE A C 1
ATOM 580 O O . PHE A 1 71 ? 15.504 0.829 -27.569 1.00 82.50 71 PHE A O 1
ATOM 587 N N . GLU A 1 72 ? 16.140 -0.608 -25.948 1.00 81.00 72 GLU A N 1
ATOM 588 C CA . GLU A 1 72 ? 16.446 -1.748 -26.833 1.00 81.00 72 GLU A CA 1
ATOM 589 C C . GLU A 1 72 ? 15.232 -2.127 -27.697 1.00 81.00 72 GLU A C 1
ATOM 591 O O . GLU A 1 72 ? 15.338 -2.271 -28.912 1.00 81.00 72 GLU A O 1
ATOM 596 N N . LEU A 1 73 ? 14.029 -2.180 -27.105 1.00 80.19 73 LEU A N 1
ATOM 597 C CA . LEU A 1 73 ? 12.798 -2.442 -27.859 1.00 80.19 73 LEU A CA 1
ATOM 598 C C . LEU A 1 73 ? 12.502 -1.372 -28.914 1.00 80.19 73 LEU A C 1
ATOM 600 O O . LEU A 1 73 ? 12.065 -1.705 -30.012 1.00 80.19 73 LEU A O 1
ATOM 604 N N . ILE A 1 74 ? 12.692 -0.089 -28.592 1.00 79.25 74 ILE A N 1
ATOM 605 C CA . ILE A 1 74 ? 12.463 1.002 -29.549 1.00 79.25 74 ILE A CA 1
ATOM 606 C C . ILE A 1 74 ? 13.487 0.934 -30.689 1.00 79.25 74 ILE A C 1
ATOM 608 O O . ILE A 1 74 ? 13.102 1.122 -31.844 1.00 79.25 74 ILE A O 1
ATOM 612 N N . GLN A 1 75 ? 14.757 0.645 -30.387 1.00 75.38 75 GLN A N 1
ATOM 613 C CA . GLN A 1 75 ? 15.799 0.467 -31.399 1.00 75.38 75 GLN A CA 1
ATOM 614 C C . GLN A 1 75 ? 15.476 -0.703 -32.333 1.00 75.38 75 GLN A C 1
ATOM 616 O O . GLN A 1 75 ? 15.370 -0.488 -33.542 1.00 75.38 75 GLN A O 1
ATOM 621 N N . GLY A 1 76 ? 15.190 -1.883 -31.777 1.00 72.94 76 GLY A N 1
ATOM 622 C CA . GLY A 1 76 ? 14.820 -3.071 -32.547 1.00 72.94 76 GLY A CA 1
ATOM 623 C C . GLY A 1 76 ? 13.589 -2.868 -33.431 1.00 72.94 76 GLY A C 1
ATOM 624 O O . GLY A 1 76 ? 13.577 -3.235 -34.606 1.00 72.94 76 GLY A O 1
ATOM 625 N N . LEU A 1 77 ? 12.548 -2.203 -32.913 1.00 72.44 77 LEU A N 1
ATOM 626 C CA . LEU A 1 77 ? 11.367 -1.846 -33.710 1.00 72.44 77 LEU A CA 1
ATOM 627 C C . LEU A 1 77 ? 11.708 -0.890 -34.865 1.00 72.44 77 LEU A C 1
ATOM 629 O O . LEU A 1 77 ? 11.157 -1.036 -35.958 1.00 72.44 77 LEU A O 1
ATOM 633 N N . GLY A 1 78 ? 12.610 0.068 -34.640 1.00 68.06 78 GLY A N 1
ATOM 634 C CA . GLY A 1 78 ? 13.083 0.992 -35.671 1.00 68.06 78 GLY A CA 1
ATOM 635 C C . GLY A 1 78 ? 13.863 0.295 -36.790 1.00 68.06 78 GLY A C 1
ATOM 636 O O . GLY A 1 78 ? 13.699 0.643 -37.960 1.00 68.06 78 GLY A O 1
ATOM 637 N N . GLU A 1 79 ? 14.667 -0.716 -36.461 1.00 68.50 79 GLU A N 1
ATOM 638 C CA . GLU A 1 79 ? 15.409 -1.518 -37.441 1.00 68.50 79 GLU A CA 1
ATOM 639 C C . GLU A 1 79 ? 14.487 -2.425 -38.267 1.00 68.50 79 GLU A C 1
ATOM 641 O O . GLU A 1 79 ? 14.596 -2.456 -39.496 1.00 68.50 79 GLU A O 1
ATOM 646 N N . ILE A 1 80 ? 13.508 -3.078 -37.628 1.00 67.06 80 ILE A N 1
ATOM 647 C CA . ILE A 1 80 ? 12.483 -3.887 -38.312 1.00 67.06 80 ILE A CA 1
ATOM 648 C C . ILE A 1 80 ? 11.668 -3.031 -39.289 1.00 67.06 80 ILE A C 1
ATOM 650 O O . ILE A 1 80 ? 11.334 -3.484 -40.381 1.00 67.06 80 ILE A O 1
ATOM 654 N N . GLN A 1 81 ? 11.357 -1.783 -38.931 1.00 63.84 81 GLN A N 1
ATOM 655 C CA . GLN A 1 81 ? 10.613 -0.884 -39.813 1.00 63.84 81 GLN A CA 1
ATOM 656 C C . GLN A 1 81 ? 11.419 -0.475 -41.061 1.00 63.84 81 GLN A C 1
ATOM 658 O O . GLN A 1 81 ? 10.829 -0.233 -42.115 1.00 63.84 81 GLN A O 1
ATOM 663 N N . LYS A 1 82 ? 12.754 -0.401 -40.959 1.00 65.44 82 LYS A N 1
ATOM 664 C CA . LYS A 1 82 ? 13.656 -0.055 -42.073 1.00 65.44 82 LYS A CA 1
ATOM 665 C C . LYS A 1 82 ? 14.019 -1.270 -42.940 1.00 65.44 82 LYS A C 1
ATOM 667 O O . LYS A 1 82 ? 14.207 -1.127 -44.147 1.00 65.44 82 LYS A O 1
ATOM 672 N N . SER A 1 83 ? 14.097 -2.464 -42.353 1.00 56.75 83 SER A N 1
ATOM 673 C CA . SER A 1 83 ? 14.432 -3.713 -43.044 1.00 56.75 83 SER A CA 1
ATOM 674 C C . SER A 1 83 ? 13.185 -4.392 -43.623 1.00 56.75 83 SER A C 1
ATOM 676 O O . SER A 1 83 ? 12.383 -4.991 -42.914 1.00 56.75 83 SER A O 1
ATOM 678 N N . SER A 1 84 ? 13.028 -4.374 -44.948 1.00 55.09 84 SER A N 1
ATOM 679 C CA . SER A 1 84 ? 11.931 -5.081 -45.640 1.00 55.09 84 SER A CA 1
ATOM 680 C C . SER A 1 84 ? 12.118 -6.609 -45.715 1.00 55.09 84 SER A C 1
ATOM 682 O O . SER A 1 84 ? 11.393 -7.282 -46.448 1.00 55.09 84 SER A O 1
ATOM 684 N N . SER A 1 85 ? 13.092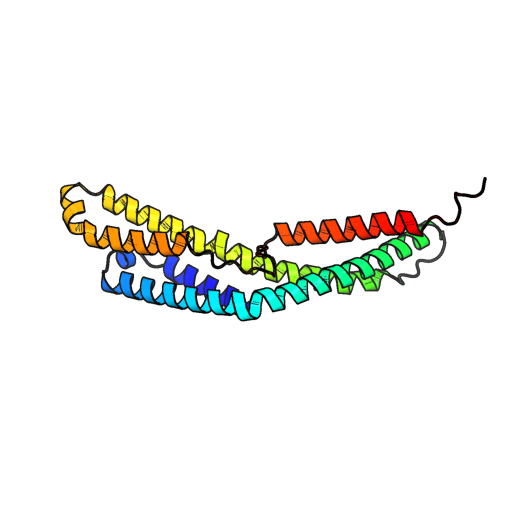 -7.193 -45.006 1.00 49.25 85 SER A N 1
ATOM 685 C CA . SER A 1 85 ? 13.420 -8.616 -45.128 1.00 49.25 85 SER A CA 1
ATOM 686 C C . SER A 1 85 ? 13.765 -9.280 -43.797 1.0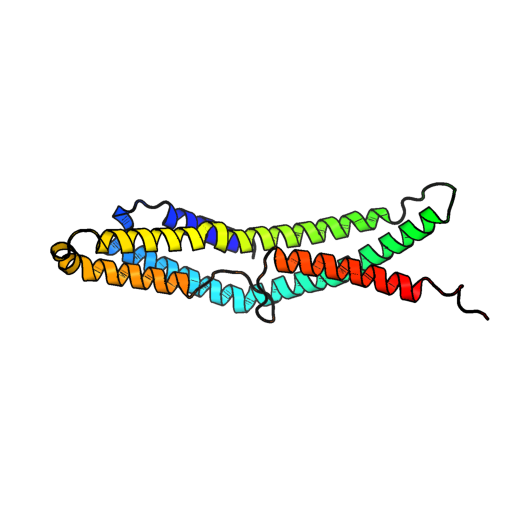0 49.25 85 SER A C 1
ATOM 688 O O . SER A 1 85 ? 14.688 -8.858 -43.114 1.00 49.25 85 SER A O 1
ATOM 690 N N . LYS A 1 86 ? 13.049 -10.384 -43.533 1.00 50.03 86 LYS A N 1
ATOM 691 C CA . LYS A 1 86 ? 13.249 -11.419 -42.501 1.00 50.03 86 LYS A CA 1
ATOM 692 C C . LYS A 1 86 ? 13.430 -10.900 -41.071 1.00 50.03 86 LYS A C 1
ATOM 694 O O . LYS A 1 86 ? 14.500 -10.494 -40.651 1.00 50.03 86 LYS A O 1
ATOM 699 N N . VAL A 1 87 ? 12.332 -11.027 -40.330 1.00 50.50 87 VAL A N 1
ATOM 700 C CA . VAL A 1 87 ? 12.173 -10.728 -38.907 1.00 50.50 87 VAL A CA 1
ATOM 701 C C . VAL A 1 87 ? 13.166 -11.541 -38.071 1.00 50.50 87 VAL A C 1
ATOM 703 O O . VAL A 1 87 ? 12.895 -12.687 -37.710 1.00 50.50 87 VAL A O 1
ATOM 706 N N . GLU A 1 88 ? 14.314 -10.956 -37.745 1.00 52.25 88 GLU A N 1
ATOM 707 C CA . GLU A 1 88 ? 15.092 -11.395 -36.593 1.00 52.25 88 GLU A CA 1
ATOM 708 C C . GLU A 1 88 ? 14.410 -10.814 -35.348 1.00 52.25 88 GLU A C 1
ATOM 710 O O . GLU A 1 88 ? 14.442 -9.616 -35.091 1.00 52.25 88 GLU A O 1
ATOM 715 N N . PHE A 1 89 ? 13.715 -11.667 -34.590 1.00 51.53 89 PHE A N 1
ATOM 716 C CA . PHE A 1 89 ? 13.024 -11.331 -33.334 1.00 51.53 89 PHE A CA 1
ATOM 717 C C . PHE A 1 89 ? 14.008 -11.033 -32.175 1.00 51.53 89 PHE A C 1
ATOM 719 O O . PHE A 1 89 ? 13.726 -11.381 -31.029 1.00 51.53 89 PHE A O 1
ATOM 726 N N . GLY A 1 90 ? 15.169 -10.432 -32.459 1.00 51.94 90 GLY A N 1
ATOM 727 C CA . GLY A 1 90 ? 16.279 -10.258 -31.513 1.00 51.94 90 GLY A CA 1
ATOM 728 C C . GLY A 1 90 ? 15.872 -9.567 -30.212 1.00 51.94 90 GLY A C 1
ATOM 729 O O . GLY A 1 90 ? 16.281 -9.996 -29.136 1.00 51.94 90 GLY A O 1
ATOM 730 N N . ASP A 1 91 ? 14.947 -8.607 -30.286 1.00 61.19 91 ASP A N 1
ATOM 731 C CA . ASP A 1 91 ? 14.719 -7.689 -29.164 1.00 61.19 91 ASP A CA 1
ATOM 732 C C . ASP A 1 91 ? 13.409 -7.924 -28.407 1.00 61.19 91 ASP A C 1
ATOM 734 O O . ASP A 1 91 ? 13.195 -7.362 -27.332 1.00 61.19 91 ASP A O 1
ATOM 738 N N . ILE A 1 92 ? 12.539 -8.832 -28.878 1.00 66.56 92 ILE A N 1
ATOM 739 C CA . ILE A 1 92 ? 11.315 -9.190 -28.135 1.00 66.56 92 ILE A CA 1
ATOM 740 C C . ILE A 1 92 ? 11.642 -9.836 -26.781 1.00 66.56 92 ILE A C 1
ATOM 742 O O . ILE A 1 92 ? 10.821 -9.826 -25.862 1.00 66.56 92 ILE A O 1
ATOM 746 N N . ILE A 1 93 ? 12.859 -10.367 -26.629 1.00 72.06 93 ILE A N 1
ATOM 747 C CA . ILE A 1 93 ? 13.331 -10.953 -25.378 1.00 72.06 93 ILE A CA 1
ATOM 748 C C . ILE A 1 93 ? 13.350 -9.932 -24.230 1.00 72.06 93 ILE A C 1
ATOM 750 O O . ILE A 1 93 ? 13.103 -10.311 -23.085 1.00 72.06 93 ILE A O 1
ATOM 754 N N . TYR A 1 94 ? 13.517 -8.636 -24.529 1.00 75.00 94 TYR A N 1
ATOM 755 C CA . TYR A 1 94 ? 13.470 -7.546 -23.549 1.00 75.00 94 TYR A CA 1
ATOM 756 C C . TYR A 1 94 ? 12.050 -7.239 -23.043 1.00 75.00 94 TYR A C 1
ATOM 758 O O . TYR A 1 94 ? 11.891 -6.620 -21.987 1.00 75.00 94 TYR A O 1
ATOM 766 N N . VAL A 1 95 ? 11.002 -7.754 -23.702 1.00 77.62 95 VAL A N 1
ATOM 767 C CA . VAL A 1 95 ? 9.620 -7.682 -23.193 1.00 77.62 95 VAL A CA 1
ATOM 768 C C . VAL A 1 95 ? 9.466 -8.493 -21.904 1.00 77.62 95 VAL A C 1
ATOM 770 O O . VAL A 1 95 ? 8.749 -8.065 -20.998 1.00 77.62 95 VAL A O 1
ATOM 773 N N . PHE A 1 96 ? 10.144 -9.640 -21.779 1.00 78.19 96 PHE A N 1
ATOM 774 C CA . PHE A 1 96 ? 10.003 -10.507 -20.605 1.00 78.19 96 PHE A CA 1
ATOM 775 C C . PHE A 1 96 ? 10.512 -9.845 -19.310 1.00 78.19 96 PHE A C 1
ATOM 777 O O . PHE A 1 96 ? 9.742 -9.804 -18.345 1.00 78.19 96 PHE A O 1
ATOM 784 N N . PRO A 1 97 ? 11.730 -9.265 -19.250 1.00 74.19 97 PRO A N 1
ATOM 785 C CA . PRO A 1 97 ? 12.178 -8.478 -18.102 1.00 74.19 97 PRO A CA 1
ATOM 786 C C . PRO A 1 97 ? 11.233 -7.326 -17.748 1.00 74.19 97 PRO A C 1
ATOM 788 O O . PRO A 1 97 ? 10.882 -7.175 -16.577 1.00 74.19 97 PRO A O 1
ATOM 791 N N . ILE A 1 98 ? 10.748 -6.561 -18.739 1.00 78.94 98 ILE A N 1
ATOM 792 C CA . ILE A 1 98 ? 9.789 -5.468 -18.499 1.00 78.94 98 ILE A CA 1
ATOM 793 C C . ILE A 1 98 ? 8.514 -6.014 -17.865 1.00 78.94 98 ILE A C 1
ATOM 795 O O . ILE A 1 98 ? 8.067 -5.490 -16.846 1.00 78.94 98 ILE A O 1
ATOM 799 N N . ALA A 1 99 ? 7.943 -7.080 -18.426 1.00 82.88 99 ALA A N 1
ATOM 800 C CA . ALA A 1 99 ? 6.725 -7.693 -17.913 1.00 82.88 99 ALA A CA 1
ATOM 801 C C . ALA A 1 99 ? 6.903 -8.195 -16.472 1.00 82.88 99 ALA A C 1
ATOM 803 O O . ALA A 1 99 ? 6.027 -7.967 -15.637 1.00 82.88 99 ALA A O 1
ATOM 804 N N . ILE A 1 100 ? 8.045 -8.815 -16.150 1.00 82.12 100 ILE A N 1
ATOM 805 C CA . ILE A 1 100 ? 8.368 -9.267 -14.789 1.00 82.12 100 ILE A CA 1
ATOM 806 C C . ILE A 1 100 ? 8.444 -8.076 -13.829 1.00 82.12 100 ILE A C 1
ATOM 808 O O . ILE A 1 100 ? 7.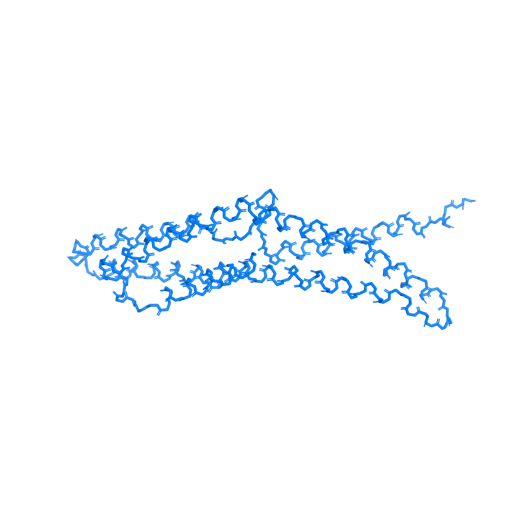829 -8.115 -12.758 1.00 82.12 100 ILE A O 1
ATOM 812 N N . CYS A 1 101 ? 9.149 -7.004 -14.197 1.00 80.25 101 CYS A N 1
ATOM 813 C CA . CYS A 1 101 ? 9.259 -5.826 -13.343 1.00 80.25 101 CYS A CA 1
ATOM 814 C C . CYS A 1 101 ? 7.900 -5.132 -13.155 1.00 80.25 101 CYS A C 1
ATOM 816 O O . CYS A 1 101 ? 7.497 -4.869 -12.021 1.00 80.25 101 CYS A O 1
ATOM 818 N N . VAL A 1 102 ? 7.151 -4.915 -14.241 1.00 84.94 102 VAL A N 1
ATOM 819 C CA . VAL A 1 102 ? 5.786 -4.362 -14.230 1.00 84.94 102 VAL A CA 1
ATOM 820 C C . VAL A 1 102 ? 4.888 -5.203 -13.326 1.00 84.94 102 VAL A C 1
ATOM 822 O O . VAL A 1 102 ? 4.208 -4.656 -12.463 1.00 84.94 102 VAL A O 1
ATOM 825 N N . PHE A 1 103 ? 4.917 -6.530 -13.449 1.00 87.06 103 PHE A N 1
ATOM 826 C CA . PHE A 1 103 ? 4.108 -7.428 -12.628 1.00 87.06 103 PHE A CA 1
ATOM 827 C C . PHE A 1 103 ? 4.478 -7.360 -11.140 1.00 87.06 103 PHE A C 1
ATOM 829 O O . PHE A 1 103 ? 3.594 -7.285 -10.282 1.00 87.06 103 PHE A O 1
ATOM 836 N N . HIS A 1 104 ? 5.772 -7.337 -10.813 1.00 83.75 104 HIS A N 1
ATOM 837 C CA . HIS A 1 104 ? 6.241 -7.244 -9.430 1.00 83.75 104 HIS A CA 1
ATOM 838 C C . HIS A 1 104 ? 5.806 -5.931 -8.759 1.00 83.75 104 HIS A C 1
ATOM 840 O O . HIS A 1 104 ? 5.305 -5.925 -7.624 1.00 83.75 104 HIS A O 1
ATOM 846 N N . MET A 1 105 ? 5.939 -4.817 -9.480 1.00 86.88 105 MET A N 1
ATOM 847 C CA . MET A 1 105 ? 5.526 -3.500 -9.000 1.00 86.88 105 MET A CA 1
ATOM 848 C C . MET A 1 105 ? 4.005 -3.384 -8.924 1.00 86.88 105 MET A C 1
ATOM 850 O O . MET A 1 105 ? 3.477 -2.923 -7.911 1.00 86.88 105 MET A O 1
ATOM 854 N N . PHE A 1 106 ? 3.290 -3.910 -9.920 1.00 89.56 106 PHE A N 1
ATOM 855 C CA . PHE A 1 106 ? 1.833 -3.994 -9.918 1.00 89.56 106 PHE A CA 1
ATOM 856 C C . PHE A 1 106 ? 1.310 -4.743 -8.691 1.00 89.56 106 PHE A C 1
ATOM 858 O O . PHE A 1 106 ? 0.412 -4.251 -8.013 1.00 89.56 106 PHE A O 1
ATOM 865 N N . ILE A 1 107 ? 1.882 -5.906 -8.359 1.00 88.12 107 ILE A N 1
ATOM 866 C CA . ILE A 1 107 ? 1.506 -6.671 -7.164 1.00 88.12 107 ILE A CA 1
ATOM 867 C C . ILE A 1 107 ? 1.713 -5.840 -5.897 1.00 88.12 107 ILE A C 1
ATOM 869 O O . ILE A 1 107 ? 0.826 -5.787 -5.041 1.00 88.12 107 ILE A O 1
ATOM 873 N N . SER A 1 108 ? 2.868 -5.189 -5.774 1.00 85.06 108 SER A N 1
ATOM 874 C CA . SER A 1 108 ? 3.206 -4.376 -4.604 1.00 85.06 108 SER A CA 1
ATOM 875 C C . SER A 1 108 ? 2.218 -3.222 -4.416 1.00 85.06 108 SER A C 1
ATOM 877 O O . SER A 1 108 ? 1.656 -3.061 -3.330 1.00 85.06 108 SER A O 1
ATOM 879 N N . CYS A 1 109 ? 1.927 -2.494 -5.493 1.00 88.19 109 CYS A N 1
ATOM 880 C CA . CYS A 1 109 ? 0.945 -1.416 -5.512 1.00 88.19 109 CYS A CA 1
ATOM 881 C C . CYS A 1 109 ? -0.470 -1.924 -5.238 1.00 88.19 109 CYS A C 1
ATOM 883 O O . CYS A 1 109 ? -1.163 -1.346 -4.411 1.00 88.19 109 CYS A O 1
ATOM 885 N N . LYS A 1 110 ? -0.876 -3.049 -5.837 1.00 88.06 110 LYS A N 1
ATOM 886 C CA . LYS A 1 110 ? -2.190 -3.668 -5.620 1.00 88.06 110 LYS A CA 1
ATOM 887 C C . LYS A 1 110 ? -2.436 -4.007 -4.160 1.00 88.06 110 LYS A C 1
ATOM 889 O O . LYS A 1 110 ? -3.518 -3.746 -3.644 1.00 88.06 110 LYS A O 1
ATOM 894 N N . TYR A 1 111 ? -1.467 -4.636 -3.499 1.00 85.19 111 TYR A N 1
ATOM 895 C CA . TYR A 1 111 ? -1.632 -5.021 -2.101 1.00 85.19 111 TYR A CA 1
ATOM 896 C C . TYR A 1 111 ? -1.581 -3.818 -1.160 1.00 85.19 111 TYR A C 1
ATOM 898 O O . TYR A 1 111 ? -2.375 -3.779 -0.223 1.00 85.19 111 TYR A O 1
ATOM 906 N N . SER A 1 112 ? -0.692 -2.855 -1.420 1.00 84.88 112 SER A N 1
ATOM 907 C CA . SER A 1 112 ? -0.587 -1.616 -0.639 1.00 84.88 112 SER A CA 1
ATOM 908 C C . SER A 1 112 ? -1.856 -0.765 -0.755 1.00 84.88 112 SER A C 1
ATOM 910 O O . SER A 1 112 ? -2.420 -0.351 0.254 1.00 84.88 112 SER A O 1
ATOM 912 N N . ASP A 1 113 ? -2.375 -0.583 -1.970 1.00 85.31 113 ASP A N 1
ATOM 913 C CA . ASP A 1 113 ? -3.591 0.193 -2.222 1.00 85.31 113 ASP A CA 1
ATOM 914 C C . ASP A 1 113 ? -4.833 -0.486 -1.624 1.00 85.31 113 ASP A C 1
ATOM 916 O O . ASP A 1 113 ? -5.595 0.135 -0.882 1.00 85.31 113 ASP A O 1
ATOM 920 N N . ALA A 1 114 ? -4.980 -1.802 -1.828 1.00 82.62 114 ALA A N 1
ATOM 921 C CA . ALA A 1 114 ? -6.099 -2.575 -1.287 1.00 82.62 114 ALA A CA 1
ATOM 922 C C . ALA A 1 114 ? -6.130 -2.645 0.250 1.00 82.62 114 ALA A C 1
ATOM 924 O O . ALA A 1 114 ? -7.165 -3.009 0.816 1.00 82.62 114 ALA A O 1
ATOM 925 N N . LEU A 1 115 ? -5.018 -2.357 0.933 1.00 81.75 115 LEU A N 1
ATOM 926 C CA . LEU A 1 115 ? -4.991 -2.252 2.390 1.00 81.75 115 LEU A CA 1
ATOM 927 C C . LEU A 1 115 ? -5.778 -1.019 2.865 1.00 81.75 115 LEU A C 1
ATOM 929 O O . LEU A 1 115 ? -6.518 -1.120 3.843 1.00 81.75 115 LEU A O 1
ATOM 933 N N . ILE A 1 116 ? -5.691 0.095 2.132 1.00 82.69 116 ILE A N 1
ATOM 934 C CA . ILE A 1 116 ? -6.387 1.348 2.455 1.00 82.69 116 ILE A CA 1
ATOM 935 C C . ILE A 1 116 ? -7.824 1.298 1.963 1.00 82.69 116 ILE A C 1
ATOM 937 O O . ILE A 1 116 ? -8.752 1.162 2.761 1.00 82.69 116 ILE A O 1
ATOM 941 N N . THR A 1 117 ? -7.982 1.312 0.640 1.00 77.31 117 THR A N 1
ATOM 942 C CA . THR A 1 117 ? -9.275 1.479 -0.033 1.00 77.31 117 THR A CA 1
ATOM 943 C C . THR A 1 117 ? -10.193 0.284 0.204 1.00 77.31 117 THR A C 1
ATOM 945 O O . THR A 1 117 ? -11.417 0.390 0.163 1.00 77.31 117 THR A O 1
ATOM 948 N N . GLY A 1 118 ? -9.605 -0.884 0.473 1.00 74.81 118 GLY A N 1
ATOM 949 C CA . GLY A 1 118 ? -10.341 -2.129 0.614 1.00 74.81 118 GLY A CA 1
ATOM 950 C C . GLY A 1 118 ? -10.803 -2.456 2.030 1.00 74.81 118 GLY A C 1
ATOM 951 O O . GLY A 1 118 ? -11.848 -3.094 2.153 1.00 74.81 118 GLY A O 1
ATOM 952 N N . GLN A 1 119 ? -10.031 -2.131 3.072 1.00 82.69 119 GLN A N 1
ATOM 953 C CA . GLN A 1 119 ? -10.277 -2.640 4.435 1.00 82.69 119 GLN A CA 1
ATOM 954 C C . GLN A 1 119 ? -10.155 -1.566 5.512 1.00 82.69 119 GLN A C 1
ATOM 956 O O . GLN A 1 119 ? -11.050 -1.446 6.341 1.00 82.69 119 GLN A O 1
ATOM 961 N N . HIS A 1 120 ? -9.095 -0.759 5.485 1.00 85.56 120 HIS A N 1
ATOM 962 C CA . HIS A 1 120 ? -8.921 0.322 6.450 1.00 85.56 120 HIS A CA 1
ATOM 963 C C . HIS A 1 120 ? -10.054 1.359 6.355 1.00 85.56 120 HIS A C 1
ATOM 965 O O . HIS A 1 120 ? -10.675 1.689 7.365 1.00 85.56 120 HIS A O 1
ATOM 971 N N . ASP A 1 121 ? -10.402 1.791 5.138 1.00 88.06 121 ASP A N 1
ATOM 972 C CA . ASP A 1 121 ? -11.516 2.720 4.929 1.00 88.06 121 ASP A CA 1
ATOM 973 C C . ASP A 1 121 ? -12.856 2.105 5.344 1.00 88.06 121 ASP A C 1
ATOM 975 O O . ASP A 1 121 ? -13.680 2.778 5.958 1.00 88.06 121 ASP A O 1
ATOM 979 N N . LYS A 1 122 ? -13.069 0.806 5.096 1.00 89.50 122 LYS A N 1
ATOM 980 C CA . LYS A 1 122 ? -14.294 0.114 5.530 1.00 89.50 122 LYS A CA 1
ATOM 981 C C . LYS A 1 122 ? -14.441 0.106 7.044 1.00 89.50 122 LYS A C 1
ATOM 983 O O . LYS A 1 122 ? -15.517 0.430 7.538 1.00 89.50 122 LYS A O 1
ATOM 988 N N . LEU A 1 123 ? -13.367 -0.211 7.767 1.00 89.12 123 LEU A N 1
ATOM 989 C CA . LEU A 1 123 ? -13.366 -0.164 9.226 1.00 89.12 123 LEU A CA 1
ATOM 990 C C . LEU A 1 123 ? -13.666 1.255 9.724 1.00 89.12 123 LEU A C 1
ATOM 992 O O . LEU A 1 123 ? -14.510 1.444 10.593 1.00 89.12 123 LEU A O 1
ATOM 996 N N . LYS A 1 124 ? -13.043 2.268 9.114 1.00 90.31 124 LYS A N 1
ATOM 997 C CA . LYS A 1 124 ? -13.297 3.679 9.422 1.00 90.31 124 LYS A CA 1
ATOM 998 C C . LYS A 1 124 ? -14.764 4.068 9.207 1.00 90.31 124 LYS A C 1
ATOM 1000 O O . LYS A 1 124 ? -15.348 4.731 10.064 1.00 90.31 124 LYS A O 1
ATOM 1005 N N . TYR A 1 125 ? -15.374 3.660 8.092 1.00 90.56 125 TYR A N 1
ATOM 1006 C CA . TYR A 1 125 ? -16.793 3.914 7.824 1.00 90.56 125 TYR A CA 1
ATOM 1007 C C . TYR A 1 125 ? -17.708 3.176 8.797 1.00 90.56 125 TYR A C 1
ATOM 1009 O O . TYR A 1 125 ? -18.676 3.767 9.270 1.00 90.56 125 TYR A O 1
ATOM 1017 N N . LYS A 1 126 ? -17.379 1.928 9.141 1.00 90.19 126 LYS A N 1
ATOM 1018 C CA . LYS A 1 126 ? -18.124 1.141 10.122 1.00 90.19 126 LYS A CA 1
ATOM 1019 C C . LYS A 1 126 ? -18.126 1.808 11.495 1.00 90.19 126 LYS A C 1
ATOM 1021 O O . LYS A 1 126 ? -19.194 2.078 12.030 1.00 90.19 126 LYS A O 1
ATOM 1026 N N . LEU A 1 127 ? -16.952 2.175 12.014 1.00 89.50 127 LEU A N 1
ATOM 1027 C CA . LEU A 1 127 ? -16.836 2.883 13.294 1.00 89.50 127 LEU A CA 1
ATOM 1028 C C . LEU A 1 127 ? -17.613 4.202 13.284 1.00 89.50 127 LEU A C 1
ATOM 1030 O O . LEU A 1 127 ? -18.322 4.503 14.238 1.00 89.50 127 LEU A O 1
ATOM 1034 N N . LYS A 1 128 ? -17.552 4.959 12.180 1.00 89.94 128 LYS A N 1
ATOM 1035 C CA . LYS A 1 128 ? -18.350 6.181 12.016 1.00 89.94 128 LYS A CA 1
ATOM 1036 C C . LYS A 1 128 ? -19.859 5.897 12.049 1.00 89.94 128 LYS A C 1
ATOM 1038 O O . LYS A 1 128 ? -20.605 6.688 12.623 1.00 89.94 128 LYS A O 1
ATOM 1043 N N . GLY A 1 129 ? -20.310 4.797 11.447 1.00 88.62 129 GLY A N 1
ATOM 1044 C CA . GLY A 1 129 ? -21.706 4.359 11.490 1.00 88.62 129 GLY A CA 1
ATOM 1045 C C . GLY A 1 129 ? -22.164 4.053 12.915 1.00 88.62 129 GLY A C 1
ATOM 1046 O O . GLY A 1 129 ? -23.156 4.619 13.361 1.00 88.62 129 GLY A O 1
ATOM 1047 N N . ILE A 1 130 ? -21.375 3.270 13.654 1.00 87.25 130 ILE A N 1
ATOM 1048 C CA . ILE A 1 130 ? -21.656 2.896 15.050 1.00 87.25 130 ILE A CA 1
ATOM 1049 C C . ILE A 1 130 ? -21.646 4.125 15.971 1.00 87.25 130 ILE A C 1
ATOM 1051 O O . ILE A 1 130 ? -22.512 4.286 16.823 1.00 87.25 130 ILE A O 1
ATOM 1055 N N . MET A 1 131 ? -20.704 5.052 15.781 1.00 87.25 131 MET A N 1
ATOM 1056 C CA . MET A 1 131 ? -20.722 6.324 16.512 1.00 87.25 131 MET A CA 1
ATOM 1057 C C . MET A 1 131 ? -21.999 7.121 16.241 1.00 87.25 131 MET A C 1
ATOM 1059 O O . MET A 1 131 ? -22.531 7.750 17.148 1.00 87.25 131 MET A O 1
ATOM 1063 N N . THR A 1 132 ? -22.475 7.113 14.994 1.00 85.81 132 THR A N 1
ATOM 1064 C CA . THR A 1 132 ? -23.682 7.847 14.601 1.00 85.81 132 THR A CA 1
ATOM 1065 C C . THR A 1 132 ? -24.929 7.216 15.216 1.00 85.81 132 THR A C 1
ATOM 1067 O O . THR A 1 132 ? -25.759 7.947 15.748 1.00 85.81 132 THR A O 1
ATOM 1070 N N . SER A 1 133 ? -25.051 5.883 15.214 1.00 83.62 133 SER A N 1
ATOM 1071 C CA . SER A 1 133 ? -26.192 5.198 15.839 1.00 83.62 133 SER A CA 1
ATOM 1072 C C . SER A 1 133 ? -26.255 5.453 17.346 1.00 83.62 133 SER A C 1
ATOM 1074 O O . SER A 1 133 ? -27.311 5.808 17.856 1.00 83.62 133 SER A O 1
ATOM 1076 N N . LEU A 1 134 ? -25.109 5.419 18.036 1.00 79.69 134 LEU A N 1
ATOM 1077 C CA . LEU A 1 134 ? -25.022 5.715 19.472 1.00 79.69 134 LEU A CA 1
ATOM 1078 C C . LEU A 1 134 ? -25.441 7.145 19.848 1.00 79.69 134 LEU A C 1
ATOM 1080 O O . LEU A 1 134 ? -25.789 7.381 21.002 1.00 79.69 134 LEU A O 1
ATOM 1084 N N . VAL A 1 135 ? -25.370 8.097 18.910 1.00 76.94 135 VAL A N 1
ATOM 1085 C CA . VAL A 1 135 ? -25.816 9.490 19.105 1.00 76.94 135 VAL A CA 1
ATOM 1086 C C . VAL A 1 135 ? -27.310 9.650 18.811 1.00 76.94 135 VAL A C 1
ATOM 1088 O O . VAL A 1 135 ? -27.970 10.471 19.443 1.00 76.94 135 VAL A O 1
ATOM 1091 N N . VAL A 1 136 ? -27.836 8.900 17.838 1.00 72.62 136 VAL A N 1
ATOM 1092 C CA . VAL A 1 136 ? -29.237 8.992 17.391 1.00 72.62 136 VAL A CA 1
ATOM 1093 C C . VAL A 1 136 ? -30.193 8.273 18.351 1.00 72.62 136 VAL A C 1
ATOM 1095 O O . VAL A 1 136 ? -31.338 8.704 18.498 1.00 72.62 136 VAL A O 1
ATOM 1098 N N . ASP A 1 137 ? -29.728 7.241 19.056 1.00 64.94 137 ASP A N 1
ATOM 1099 C CA . ASP A 1 137 ? -30.493 6.571 20.110 1.00 64.94 137 ASP A CA 1
ATOM 1100 C C . ASP A 1 137 ? -30.632 7.489 21.342 1.00 64.94 137 ASP A C 1
ATOM 1102 O O . ASP A 1 137 ? -29.736 7.535 22.177 1.00 64.94 137 ASP A O 1
ATOM 1106 N N . ASN A 1 138 ? -31.744 8.244 21.412 1.00 58.16 138 ASN A N 1
ATOM 1107 C CA . ASN A 1 138 ? -32.271 9.074 22.517 1.00 58.16 138 ASN A CA 1
ATOM 1108 C C . ASN A 1 138 ? -31.243 9.718 23.482 1.00 58.16 138 ASN A C 1
ATOM 1110 O O . ASN A 1 138 ? -30.528 9.037 24.210 1.00 58.16 138 ASN A O 1
ATOM 1114 N N . MET A 1 139 ? -31.277 11.050 23.642 1.00 59.34 139 MET A N 1
ATOM 1115 C CA . MET A 1 139 ? -30.348 11.800 24.517 1.00 59.34 139 MET A CA 1
ATOM 1116 C C . MET A 1 139 ? -30.188 11.249 25.955 1.00 59.34 139 MET A C 1
ATOM 1118 O O . MET A 1 139 ? -29.095 11.333 26.512 1.00 59.34 139 MET A O 1
ATOM 1122 N N . ASP A 1 140 ? -31.216 10.621 26.537 1.00 57.19 140 ASP A N 1
ATOM 1123 C CA . ASP A 1 140 ? -31.133 9.971 27.858 1.00 57.19 140 ASP A CA 1
ATOM 1124 C C . ASP A 1 140 ? -30.296 8.672 27.870 1.00 57.19 140 ASP A C 1
ATOM 1126 O O . ASP A 1 140 ? -29.677 8.320 28.878 1.00 57.19 140 ASP A O 1
ATOM 1130 N N . GLN A 1 141 ? -30.241 7.946 26.750 1.00 59.25 141 GLN A N 1
ATOM 1131 C CA . GLN A 1 141 ? -29.348 6.801 26.547 1.00 59.25 141 GLN A CA 1
ATOM 1132 C C . GLN A 1 141 ? -27.929 7.243 26.188 1.00 59.25 141 GLN A C 1
ATOM 1134 O O . GLN A 1 141 ? -26.975 6.572 26.585 1.00 59.25 141 GLN A O 1
ATOM 1139 N N . PHE A 1 142 ? -27.767 8.391 25.525 1.00 64.50 142 PHE A N 1
ATOM 1140 C CA . PHE A 1 142 ? -26.450 8.941 25.208 1.00 64.50 142 PHE A CA 1
ATOM 1141 C C . PHE A 1 142 ? -25.602 9.186 26.465 1.00 64.50 142 PHE A C 1
ATOM 1143 O O . PHE A 1 142 ? -24.432 8.818 26.485 1.00 64.50 142 PHE A O 1
ATOM 1150 N N . ILE A 1 143 ? -26.192 9.692 27.555 1.00 62.16 143 ILE A N 1
ATOM 1151 C CA . ILE A 1 143 ? -25.485 9.879 28.838 1.00 62.16 143 ILE A CA 1
ATOM 1152 C C . ILE A 1 143 ? -24.962 8.537 29.389 1.00 62.16 143 ILE A C 1
ATOM 1154 O O . ILE A 1 143 ? -23.855 8.463 29.919 1.00 62.16 143 ILE A O 1
ATOM 1158 N N . LYS A 1 144 ? -25.710 7.439 29.209 1.00 65.06 144 LYS A N 1
ATOM 1159 C CA . LYS A 1 144 ? -25.265 6.082 29.589 1.00 65.06 144 LYS A CA 1
ATOM 1160 C C . LYS A 1 144 ? -24.228 5.505 28.619 1.00 65.06 144 LYS A C 1
ATOM 1162 O O . LYS A 1 144 ? -23.395 4.695 29.021 1.00 65.06 144 LYS A O 1
ATOM 1167 N N . ASN A 1 145 ? -24.256 5.938 27.361 1.00 71.75 145 ASN A N 1
ATOM 1168 C CA . ASN A 1 145 ? -23.372 5.481 26.292 1.00 71.75 145 ASN A CA 1
ATOM 1169 C C . ASN A 1 145 ? -22.149 6.389 26.069 1.00 71.75 145 ASN A C 1
ATOM 1171 O O . ASN A 1 145 ? -21.301 6.056 25.245 1.00 71.75 145 ASN A O 1
ATOM 1175 N N . GLU A 1 146 ? -21.994 7.488 26.814 1.00 78.56 146 GLU A N 1
ATOM 1176 C CA . GLU A 1 146 ? -20.934 8.487 26.611 1.00 78.56 146 GLU A CA 1
ATOM 1177 C C . GLU A 1 146 ? -19.531 7.864 26.683 1.00 78.56 146 GLU A C 1
ATOM 1179 O O . GLU A 1 146 ? -18.656 8.142 25.859 1.00 78.56 146 GLU A O 1
ATOM 1184 N N . LYS A 1 147 ? -19.319 6.955 27.641 1.00 80.50 147 LYS A N 1
ATOM 1185 C CA . LYS A 1 147 ? -18.052 6.229 27.795 1.00 80.50 147 LYS A CA 1
ATOM 1186 C C . LYS A 1 147 ? -17.763 5.321 26.593 1.00 80.50 147 LYS A C 1
ATOM 1188 O O . LYS A 1 147 ? -16.617 5.252 26.147 1.00 80.50 147 LYS A O 1
ATOM 1193 N N . LYS A 1 148 ? -18.793 4.666 26.041 1.00 79.94 148 LYS A N 1
ATOM 1194 C CA . LYS A 1 148 ? -18.685 3.825 24.836 1.00 79.94 148 LYS A CA 1
ATOM 1195 C C . LYS A 1 148 ? -18.387 4.682 23.610 1.00 79.94 148 LYS A C 1
ATOM 1197 O O . LYS A 1 148 ? -17.434 4.399 22.888 1.00 79.94 148 LYS A O 1
ATOM 1202 N N . PHE A 1 149 ? -19.124 5.778 23.440 1.00 84.94 149 PHE A N 1
ATOM 1203 C CA . PHE A 1 149 ? -18.911 6.739 22.364 1.00 84.94 149 PHE A CA 1
ATOM 1204 C C . PHE A 1 149 ? -17.473 7.266 22.356 1.00 84.94 149 PHE A C 1
ATOM 1206 O O . PHE A 1 149 ? -16.802 7.168 21.333 1.00 84.94 149 PHE A O 1
ATOM 1213 N N . LYS A 1 150 ? -16.955 7.734 23.502 1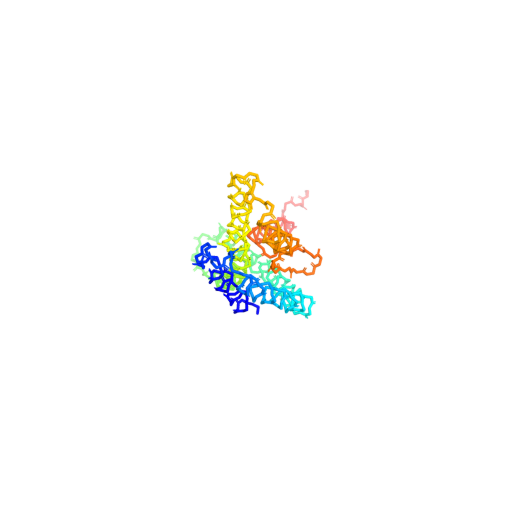.00 85.06 150 LYS A N 1
ATOM 1214 C CA . LYS A 1 150 ? -15.577 8.246 23.613 1.00 85.06 150 LYS A CA 1
ATOM 1215 C C . LYS A 1 150 ? -14.522 7.207 23.226 1.00 85.06 150 LYS A C 1
ATOM 1217 O O . LYS A 1 150 ? -13.524 7.560 22.602 1.00 85.06 150 LYS A O 1
ATOM 1222 N N . ARG A 1 151 ? -14.722 5.928 23.564 1.00 83.38 151 ARG A N 1
ATOM 1223 C CA . ARG A 1 151 ? -13.786 4.856 23.177 1.00 83.38 151 ARG A CA 1
ATOM 1224 C C . ARG A 1 151 ? -13.815 4.572 21.677 1.00 83.38 151 ARG A C 1
ATOM 1226 O O . ARG A 1 151 ? -12.757 4.469 21.064 1.00 83.38 151 ARG A O 1
ATOM 1233 N N . ILE A 1 152 ? -15.001 4.481 21.079 1.00 86.25 152 ILE A N 1
ATOM 1234 C CA . ILE A 1 152 ? -15.136 4.273 19.629 1.00 86.25 152 ILE A CA 1
ATOM 1235 C C . ILE A 1 152 ? -14.614 5.495 18.866 1.00 86.25 152 ILE A C 1
ATOM 1237 O O . ILE A 1 152 ? -13.946 5.345 17.847 1.00 86.25 152 ILE A O 1
ATOM 1241 N N . GLU A 1 153 ? -14.840 6.703 19.384 1.00 88.69 153 GLU A N 1
ATOM 1242 C CA . GLU A 1 153 ? -14.266 7.935 18.848 1.00 88.69 153 GLU A CA 1
ATOM 1243 C C . GLU A 1 153 ? -12.733 7.902 18.885 1.00 88.69 153 GLU A C 1
ATOM 1245 O O . GLU A 1 153 ? -12.091 8.276 17.902 1.00 88.69 153 GLU A O 1
ATOM 1250 N N . LEU A 1 154 ? -12.138 7.432 19.986 1.00 87.50 154 LEU A N 1
ATOM 1251 C CA . LEU A 1 154 ? -10.689 7.276 20.106 1.00 87.50 154 LEU A CA 1
ATOM 1252 C C . LEU A 1 154 ? -10.149 6.264 19.083 1.00 87.50 154 LEU A C 1
ATOM 1254 O O . LEU A 1 154 ? -9.194 6.566 18.372 1.00 87.50 154 LEU A O 1
ATOM 1258 N N . LEU A 1 155 ? -10.801 5.104 18.943 1.00 87.19 155 LEU A N 1
ATOM 1259 C CA . LEU A 1 155 ? -10.482 4.112 17.910 1.00 87.19 155 LEU A CA 1
ATOM 1260 C C . LEU A 1 155 ? -10.569 4.706 16.501 1.00 87.19 155 LEU A C 1
ATOM 1262 O O . LEU A 1 155 ? -9.665 4.528 15.684 1.00 87.19 155 LEU A O 1
ATOM 1266 N N . TYR A 1 156 ? -11.646 5.439 16.221 1.00 89.38 156 TYR A N 1
ATOM 1267 C CA . TYR A 1 156 ? -11.864 6.093 14.939 1.00 89.38 156 TYR A CA 1
ATOM 1268 C C . TYR A 1 156 ? -10.782 7.136 14.643 1.00 89.38 156 TYR A C 1
ATOM 1270 O O . TYR A 1 156 ? -10.261 7.161 13.527 1.00 89.38 156 TYR A O 1
ATOM 1278 N N . LYS A 1 157 ? -10.415 7.972 15.623 1.00 89.00 157 LYS A N 1
ATOM 1279 C CA . LYS A 1 157 ? -9.318 8.945 15.501 1.00 89.00 157 LYS A CA 1
ATOM 1280 C C . LYS A 1 157 ? -7.989 8.238 15.227 1.00 89.00 157 LYS A C 1
ATOM 1282 O O . LYS A 1 157 ? -7.349 8.547 14.228 1.00 89.00 157 LYS A O 1
ATOM 1287 N N . ASN A 1 158 ? -7.650 7.211 16.006 1.00 84.88 158 ASN A N 1
ATOM 1288 C CA . ASN A 1 158 ? -6.417 6.436 15.829 1.00 84.88 158 ASN A CA 1
ATOM 1289 C C . ASN A 1 158 ? -6.317 5.773 14.449 1.00 84.88 158 ASN A C 1
ATOM 1291 O O . ASN A 1 158 ? -5.245 5.743 13.848 1.00 84.88 158 ASN A O 1
ATOM 1295 N N . ILE A 1 159 ? -7.422 5.234 13.930 1.00 86.00 159 ILE A N 1
ATOM 1296 C CA . ILE A 1 159 ? -7.473 4.671 12.575 1.00 86.00 159 ILE A CA 1
ATOM 1297 C C . ILE A 1 159 ? -7.348 5.787 11.538 1.00 86.00 159 ILE A C 1
ATOM 1299 O O . ILE A 1 159 ? -6.551 5.673 10.618 1.00 86.00 159 ILE A O 1
ATOM 1303 N N . LYS A 1 160 ? -8.096 6.883 11.682 1.00 85.50 160 LYS A N 1
ATOM 1304 C CA . LYS A 1 160 ? -8.085 7.995 10.723 1.00 85.50 160 LYS A CA 1
ATOM 1305 C C . LYS A 1 160 ? -6.701 8.633 10.584 1.00 85.50 160 LYS A C 1
ATOM 1307 O O . LYS A 1 160 ? -6.320 8.981 9.467 1.00 85.50 160 LYS A O 1
ATOM 1312 N N . ASP A 1 161 ? -5.996 8.807 11.693 1.00 82.56 161 ASP A N 1
ATOM 1313 C CA . ASP A 1 161 ? -4.712 9.507 11.730 1.00 82.56 161 ASP A CA 1
ATOM 1314 C C . ASP A 1 161 ? -3.554 8.615 11.256 1.00 82.56 161 ASP A C 1
ATOM 1316 O O . ASP A 1 161 ? -2.507 9.119 10.847 1.00 82.56 161 ASP A O 1
ATOM 1320 N N . PHE A 1 162 ? -3.743 7.291 11.240 1.00 77.62 162 PHE A N 1
ATOM 1321 C CA . PHE A 1 162 ? -2.743 6.343 10.771 1.00 77.62 162 PHE A CA 1
ATOM 1322 C C . PHE A 1 162 ? -3.185 5.598 9.509 1.00 77.62 162 PHE A C 1
ATOM 1324 O O . PHE A 1 162 ? -3.912 4.609 9.567 1.00 77.62 162 PHE A O 1
ATOM 1331 N N . SER A 1 163 ? -2.637 6.000 8.363 1.00 77.06 163 SER A N 1
ATOM 1332 C CA . SER A 1 163 ? -2.763 5.220 7.133 1.00 77.06 163 SER A CA 1
ATOM 1333 C C . SER A 1 163 ? -1.702 4.113 7.096 1.00 77.06 163 SER A C 1
ATOM 1335 O O . SER A 1 163 ? -0.513 4.430 7.054 1.00 77.06 163 SER A O 1
ATOM 1337 N N . PRO A 1 164 ? -2.070 2.820 7.040 1.00 76.75 164 PRO A N 1
ATOM 1338 C CA . PRO A 1 164 ? -1.108 1.718 6.980 1.00 76.75 164 PRO A CA 1
ATOM 1339 C C . PRO A 1 164 ? -0.453 1.557 5.588 1.00 76.75 164 PRO A C 1
ATOM 1341 O O . PRO A 1 164 ? -0.001 0.469 5.236 1.00 76.75 164 PRO A O 1
ATOM 1344 N N . GLN A 1 165 ? -0.426 2.614 4.769 1.00 80.12 165 GLN A N 1
ATOM 1345 C CA . GLN A 1 165 ? 0.120 2.581 3.413 1.00 80.12 165 GLN A CA 1
ATOM 1346 C C . GLN A 1 165 ? 1.617 2.281 3.419 1.00 80.12 165 GLN A C 1
ATOM 1348 O O . GLN A 1 165 ? 2.369 2.856 4.203 1.00 80.12 165 GLN A O 1
ATOM 1353 N N . ALA A 1 166 ? 2.074 1.434 2.494 1.00 83.06 166 ALA A N 1
ATOM 1354 C CA . ALA A 1 166 ? 3.503 1.339 2.238 1.00 83.06 166 ALA A CA 1
ATOM 1355 C C . ALA A 1 166 ? 3.996 2.592 1.504 1.00 83.06 166 ALA A C 1
ATOM 1357 O O . ALA A 1 166 ? 3.346 3.091 0.583 1.00 83.06 166 ALA A O 1
ATOM 1358 N N . GLU A 1 167 ? 5.179 3.057 1.883 1.00 84.19 167 GLU A N 1
ATOM 1359 C CA . GLU A 1 167 ? 5.821 4.243 1.321 1.00 84.19 167 GLU A CA 1
ATOM 1360 C C . GLU A 1 167 ? 7.236 3.908 0.844 1.00 84.19 167 GLU A C 1
ATOM 1362 O O . GLU A 1 167 ? 7.875 2.989 1.364 1.00 84.19 167 GLU A O 1
ATOM 1367 N N . ILE A 1 168 ? 7.726 4.669 -0.133 1.00 83.25 168 ILE A N 1
ATOM 1368 C CA . ILE A 1 168 ? 9.143 4.713 -0.516 1.00 83.25 168 ILE A CA 1
ATOM 1369 C C . ILE A 1 168 ? 9.829 5.948 0.084 1.00 83.25 168 ILE A C 1
ATOM 1371 O O . ILE A 1 168 ? 9.178 6.813 0.679 1.00 83.25 168 ILE A O 1
ATOM 1375 N N . TYR A 1 169 ? 11.156 6.045 -0.058 1.00 76.62 169 TYR A N 1
ATOM 1376 C CA . TYR A 1 169 ? 11.897 7.253 0.322 1.00 76.62 169 TYR A CA 1
ATOM 1377 C C . TYR A 1 169 ? 11.273 8.523 -0.275 1.00 76.62 169 TYR A C 1
ATOM 1379 O O . TYR A 1 169 ? 10.839 8.533 -1.423 1.00 76.62 169 TYR A O 1
ATOM 1387 N N . GLY A 1 170 ? 11.213 9.589 0.529 1.00 72.50 170 GLY A N 1
ATOM 1388 C CA . GLY A 1 170 ? 10.521 10.835 0.176 1.00 72.50 170 GLY A CA 1
ATOM 1389 C C . GLY A 1 170 ? 9.028 10.860 0.525 1.00 72.50 170 GLY A C 1
ATOM 1390 O O . GLY A 1 170 ? 8.372 11.859 0.261 1.00 72.50 170 GLY A O 1
ATOM 1391 N N . GLY A 1 171 ? 8.486 9.795 1.131 1.00 78.12 171 GLY A N 1
ATOM 1392 C CA . GLY A 1 171 ? 7.080 9.736 1.558 1.00 78.12 171 GLY A CA 1
ATOM 1393 C C . GLY A 1 171 ? 6.103 9.443 0.417 1.00 78.12 171 GLY A C 1
ATOM 1394 O O . GLY A 1 171 ? 4.890 9.584 0.579 1.00 78.12 171 GLY A O 1
ATOM 1395 N N . PHE A 1 172 ? 6.603 9.030 -0.753 1.00 83.56 172 PHE A N 1
ATOM 1396 C CA . PHE A 1 172 ? 5.735 8.655 -1.862 1.00 83.56 172 PHE A CA 1
ATOM 1397 C C . PHE A 1 172 ? 5.018 7.343 -1.552 1.00 83.56 172 PHE A C 1
ATOM 1399 O O . PHE A 1 172 ? 5.625 6.316 -1.239 1.00 83.56 172 PHE A O 1
ATOM 1406 N N . LYS A 1 173 ? 3.697 7.387 -1.674 1.00 88.00 173 LYS A N 1
ATOM 1407 C CA . LYS A 1 173 ? 2.800 6.267 -1.415 1.00 88.00 173 LYS A CA 1
ATOM 1408 C C . LYS A 1 173 ? 2.913 5.219 -2.516 1.00 88.00 173 LYS A C 1
ATOM 1410 O O . LYS A 1 173 ? 2.747 5.526 -3.694 1.00 88.00 173 LYS A O 1
ATOM 1415 N N . VAL A 1 174 ? 3.132 3.965 -2.132 1.00 87.25 174 VAL A N 1
ATOM 1416 C CA . VAL A 1 174 ? 3.147 2.828 -3.060 1.00 87.25 174 VAL A CA 1
ATOM 1417 C C . VAL A 1 174 ? 1.704 2.517 -3.458 1.00 87.25 174 VAL A C 1
ATOM 1419 O O . VAL A 1 174 ? 0.974 1.862 -2.713 1.00 87.25 174 VAL A O 1
ATOM 1422 N N . ASN A 1 175 ? 1.276 3.032 -4.610 1.00 89.56 175 ASN A N 1
ATOM 1423 C CA . ASN A 1 175 ? -0.072 2.881 -5.160 1.00 89.56 175 ASN A CA 1
ATOM 1424 C C . ASN A 1 175 ? -0.046 2.820 -6.702 1.00 89.56 175 ASN A C 1
ATOM 1426 O O . ASN A 1 175 ? 1.011 2.913 -7.333 1.00 89.56 175 ASN A O 1
ATOM 1430 N N . TYR A 1 176 ? -1.215 2.654 -7.328 1.00 88.75 176 TYR A N 1
ATOM 1431 C CA . TYR A 1 176 ? -1.310 2.584 -8.790 1.00 88.75 176 TYR A CA 1
ATOM 1432 C C . TYR A 1 176 ? -0.910 3.882 -9.498 1.00 88.75 176 TYR A C 1
ATOM 1434 O O . TYR A 1 176 ? -0.382 3.805 -10.601 1.00 88.75 176 TYR A O 1
ATOM 1442 N N . GLN A 1 177 ? -1.109 5.046 -8.870 1.00 89.19 177 GLN A N 1
ATOM 1443 C CA . GLN A 1 177 ? -0.733 6.340 -9.451 1.00 89.19 177 GLN A CA 1
ATOM 1444 C C . GLN A 1 177 ? 0.787 6.467 -9.593 1.00 89.19 177 GLN A C 1
ATOM 1446 O O . GLN A 1 177 ? 1.278 6.861 -10.650 1.00 89.19 177 GLN A O 1
ATOM 1451 N N . LEU A 1 178 ? 1.536 6.076 -8.556 1.00 89.44 178 LEU A N 1
ATOM 1452 C CA . LEU A 1 178 ? 2.996 6.030 -8.601 1.00 89.44 178 LEU A CA 1
ATOM 1453 C C . LEU A 1 178 ? 3.473 5.079 -9.705 1.00 89.44 178 LEU A C 1
ATOM 1455 O O . LEU A 1 178 ? 4.357 5.418 -10.486 1.00 89.44 178 LEU A O 1
ATOM 1459 N N . PHE A 1 179 ? 2.849 3.904 -9.806 1.00 90.69 179 PHE A N 1
ATOM 1460 C CA . PHE A 1 179 ? 3.195 2.921 -10.827 1.00 90.69 179 PHE A CA 1
ATOM 1461 C C . PHE A 1 179 ? 2.938 3.419 -12.253 1.00 90.69 179 PHE A C 1
ATOM 1463 O O . PHE A 1 179 ? 3.834 3.338 -13.091 1.00 90.69 179 PHE A O 1
ATOM 1470 N N . SER A 1 180 ? 1.754 3.977 -12.523 1.00 89.81 180 SER A N 1
ATOM 1471 C CA . SER A 1 180 ? 1.440 4.552 -13.834 1.00 89.81 180 SER A CA 1
ATOM 1472 C C . SER A 1 180 ? 2.364 5.716 -14.177 1.00 89.81 180 SER A C 1
ATOM 1474 O O . SER A 1 180 ? 2.815 5.811 -15.313 1.00 89.81 180 SER A O 1
ATOM 1476 N N . GLY A 1 181 ? 2.691 6.566 -13.197 1.00 90.06 181 GLY A N 1
ATOM 1477 C CA . GLY A 1 181 ? 3.616 7.682 -13.387 1.00 90.06 181 GLY A CA 1
ATOM 1478 C C . GLY A 1 181 ? 5.007 7.210 -13.807 1.00 90.06 181 GLY A C 1
ATOM 1479 O O . GLY A 1 181 ? 5.583 7.756 -14.741 1.00 90.06 181 GLY A O 1
ATOM 1480 N N . ILE A 1 182 ? 5.515 6.148 -13.180 1.00 90.12 182 ILE A N 1
ATOM 1481 C CA . ILE A 1 182 ? 6.825 5.579 -13.515 1.00 90.12 182 ILE A CA 1
ATOM 1482 C C . ILE A 1 182 ? 6.819 4.891 -14.880 1.00 90.12 182 ILE A C 1
ATOM 1484 O O . ILE A 1 182 ? 7.759 5.074 -15.646 1.00 90.12 182 ILE A O 1
ATOM 1488 N N . ILE A 1 183 ? 5.761 4.150 -15.222 1.00 89.06 183 ILE A N 1
ATOM 1489 C CA . ILE A 1 183 ? 5.619 3.572 -16.566 1.00 89.06 183 ILE A CA 1
ATOM 1490 C C . ILE A 1 183 ? 5.640 4.682 -17.623 1.00 89.06 183 ILE A C 1
ATOM 1492 O O . ILE A 1 183 ? 6.418 4.613 -18.572 1.00 89.06 183 ILE A O 1
ATOM 1496 N N . LEU A 1 184 ? 4.823 5.725 -17.446 1.00 90.12 184 LEU A N 1
ATOM 1497 C CA . LEU A 1 184 ? 4.771 6.859 -18.370 1.00 90.12 184 LEU A CA 1
ATOM 1498 C C . LEU A 1 184 ? 6.121 7.571 -18.468 1.00 90.12 184 LEU A C 1
ATOM 1500 O O . LEU A 1 184 ? 6.532 7.928 -19.571 1.00 90.12 184 LEU A O 1
ATOM 1504 N N . PHE A 1 185 ? 6.819 7.739 -17.343 1.00 89.88 185 PHE A N 1
ATOM 1505 C CA . PHE A 1 185 ? 8.166 8.295 -17.312 1.00 89.88 185 PHE A CA 1
ATOM 1506 C C . PHE A 1 185 ? 9.136 7.459 -18.152 1.00 89.88 185 PHE A C 1
ATOM 1508 O O . PHE A 1 185 ? 9.773 8.017 -19.038 1.00 89.88 185 PHE A O 1
ATOM 1515 N N . ILE A 1 186 ? 9.199 6.141 -17.935 1.00 89.50 186 ILE A N 1
ATOM 1516 C CA . ILE A 1 186 ? 10.084 5.226 -18.673 1.00 89.50 186 ILE A CA 1
ATOM 1517 C C . ILE A 1 186 ? 9.828 5.333 -20.182 1.00 89.50 186 ILE A C 1
ATOM 1519 O O . ILE A 1 186 ? 10.750 5.606 -20.945 1.00 89.50 186 ILE A O 1
ATOM 1523 N N . PHE A 1 187 ? 8.570 5.197 -20.616 1.00 84.56 187 PHE A N 1
ATOM 1524 C CA . PHE A 1 187 ? 8.222 5.274 -22.038 1.00 84.56 187 PHE A CA 1
ATOM 1525 C C . PHE A 1 187 ? 8.528 6.644 -22.652 1.00 84.56 187 PHE A C 1
ATOM 1527 O O . PHE A 1 187 ? 9.054 6.717 -23.764 1.00 84.56 187 PHE A O 1
ATOM 1534 N N . SER A 1 188 ? 8.209 7.730 -21.944 1.00 87.19 188 SER A N 1
ATOM 1535 C CA . SER A 1 188 ? 8.453 9.089 -22.440 1.00 87.19 188 SER A CA 1
ATOM 1536 C C . SER A 1 188 ? 9.947 9.372 -22.543 1.00 87.19 188 SER A C 1
ATOM 1538 O O . SER A 1 188 ? 10.404 9.888 -23.560 1.00 87.19 188 SER A O 1
ATOM 1540 N N . TYR A 1 189 ? 10.713 8.989 -21.519 1.00 86.06 189 TYR A N 1
ATOM 1541 C CA . TYR A 1 189 ? 12.154 9.192 -21.468 1.00 86.06 189 TYR A CA 1
ATOM 1542 C C . TYR A 1 189 ? 12.864 8.405 -22.572 1.00 86.06 189 TYR A C 1
ATOM 1544 O O . TYR A 1 189 ? 13.602 9.000 -23.356 1.00 86.06 189 TYR A O 1
ATOM 1552 N N . SER A 1 190 ? 12.582 7.103 -22.708 1.00 83.06 190 SER A N 1
ATOM 1553 C CA . SER A 1 190 ? 13.180 6.269 -23.758 1.00 83.06 190 SER A CA 1
ATOM 1554 C C . SER A 1 190 ? 12.849 6.786 -25.163 1.00 83.06 190 SER A C 1
ATOM 1556 O O . SER A 1 190 ? 13.723 6.803 -26.027 1.00 83.06 190 SER A O 1
ATOM 1558 N N . ARG A 1 191 ? 11.624 7.281 -25.394 1.00 78.94 191 ARG A N 1
ATOM 1559 C CA . ARG A 1 191 ? 11.227 7.864 -26.685 1.00 78.94 191 ARG A CA 1
ATOM 1560 C C . ARG A 1 191 ? 11.949 9.179 -26.994 1.00 78.94 191 ARG A C 1
ATOM 1562 O O . ARG A 1 191 ? 12.399 9.359 -28.122 1.00 78.94 191 ARG A O 1
ATOM 1569 N N . ILE A 1 192 ? 12.052 10.091 -26.024 1.00 81.69 192 ILE A N 1
ATOM 1570 C CA . ILE A 1 192 ? 12.762 11.372 -26.199 1.00 81.69 192 ILE A CA 1
ATOM 1571 C C . ILE A 1 192 ? 14.239 11.115 -26.498 1.00 81.69 192 ILE A C 1
ATOM 1573 O O . ILE A 1 192 ? 14.789 11.702 -27.426 1.00 81.69 192 ILE A O 1
ATOM 1577 N N . PHE A 1 193 ? 14.872 10.217 -25.742 1.00 74.44 193 PHE A N 1
ATOM 1578 C CA . PHE A 1 193 ? 16.295 9.935 -25.892 1.00 74.44 193 PHE A CA 1
ATOM 1579 C C . PHE A 1 193 ? 16.606 9.228 -27.216 1.00 74.44 193 PHE A C 1
ATOM 1581 O O . PHE A 1 193 ? 17.572 9.587 -27.881 1.00 74.44 193 PHE A O 1
ATOM 1588 N N . TYR A 1 194 ? 15.752 8.295 -27.657 1.00 68.25 194 TYR A N 1
ATOM 1589 C CA . TYR A 1 194 ? 15.854 7.718 -29.000 1.00 68.25 194 TYR A CA 1
ATOM 1590 C C . TYR A 1 194 ? 15.744 8.792 -30.090 1.00 68.25 194 TYR A C 1
ATOM 1592 O O . TYR A 1 194 ? 16.545 8.797 -31.016 1.00 68.25 194 TYR A O 1
ATOM 1600 N N . GLY A 1 195 ? 14.817 9.748 -29.957 1.00 63.56 195 GLY A N 1
ATOM 1601 C CA . GLY A 1 195 ? 14.705 10.873 -30.892 1.00 63.56 195 GLY A CA 1
ATOM 1602 C C . GLY A 1 195 ? 15.924 11.806 -30.905 1.00 63.56 195 GLY A C 1
ATOM 1603 O O . GLY A 1 195 ? 16.187 12.429 -31.923 1.00 63.56 195 GLY A O 1
ATOM 1604 N N . TYR A 1 196 ? 16.676 11.883 -29.803 1.00 59.75 196 TYR A N 1
ATOM 1605 C CA . TYR A 1 196 ? 17.893 12.697 -29.690 1.00 59.75 196 TYR A CA 1
ATOM 1606 C C . TYR A 1 196 ? 19.157 11.989 -30.199 1.00 59.75 196 TYR A C 1
ATOM 1608 O O . TYR A 1 196 ? 20.048 12.636 -30.741 1.00 59.75 196 TYR A O 1
ATOM 1616 N N . VAL A 1 197 ? 19.263 10.673 -29.993 1.00 57.72 197 VAL A N 1
ATOM 1617 C CA . VAL A 1 197 ? 20.449 9.870 -30.349 1.00 57.72 197 VAL A CA 1
ATOM 1618 C C . VAL A 1 197 ? 20.307 9.228 -31.737 1.00 57.72 197 VAL A C 1
ATOM 1620 O O . VAL A 1 197 ? 21.301 8.994 -32.417 1.00 57.72 197 VAL A O 1
ATOM 1623 N N . GLY A 1 198 ? 19.076 8.970 -32.183 1.00 50.47 198 GLY A N 1
ATOM 1624 C CA . GLY A 1 198 ? 18.741 8.292 -33.439 1.00 50.47 198 GLY A CA 1
ATOM 1625 C C . GLY A 1 198 ? 18.806 9.152 -34.704 1.00 50.47 198 GLY A C 1
ATOM 1626 O O . GLY A 1 198 ? 18.497 8.643 -35.778 1.00 50.47 198 GLY A O 1
ATOM 1627 N N . THR A 1 199 ? 19.227 10.418 -34.618 1.00 47.81 199 THR A N 1
ATOM 1628 C CA . THR A 1 199 ? 19.446 11.285 -35.789 1.00 47.81 199 THR A CA 1
ATOM 1629 C C . THR A 1 199 ? 20.905 11.743 -35.905 1.00 47.81 199 THR A C 1
ATOM 1631 O O . THR A 1 199 ? 21.220 12.867 -35.509 1.00 47.81 199 THR A O 1
ATOM 1634 N N . PRO A 1 200 ? 21.806 10.926 -36.484 1.00 44.81 200 PRO A N 1
ATOM 1635 C CA . PRO A 1 200 ? 23.066 11.421 -37.033 1.00 44.81 200 PRO A CA 1
ATOM 1636 C C . PRO A 1 200 ? 22.974 11.854 -38.510 1.00 44.81 200 PRO A C 1
ATOM 1638 O O . PRO A 1 200 ? 23.981 12.315 -39.033 1.00 44.81 200 PRO A O 1
ATOM 1641 N N . GLU A 1 201 ? 21.826 11.724 -39.196 1.00 48.59 201 GLU A N 1
ATOM 1642 C CA . GLU A 1 201 ? 21.770 11.873 -40.670 1.00 48.59 201 GLU A CA 1
ATOM 1643 C C . GLU A 1 201 ? 20.942 13.043 -41.240 1.00 48.59 201 GLU A C 1
ATOM 1645 O O . GLU A 1 201 ? 21.037 13.283 -42.437 1.00 48.59 201 GLU A O 1
ATOM 1650 N N . ASP A 1 202 ? 20.233 13.849 -40.442 1.00 45.38 202 ASP A N 1
ATOM 1651 C CA . ASP A 1 202 ? 19.449 14.987 -40.986 1.00 45.38 202 ASP A CA 1
ATOM 1652 C C . ASP A 1 202 ? 20.097 16.372 -40.781 1.00 45.38 202 ASP A C 1
ATOM 1654 O O . ASP A 1 202 ? 19.514 17.394 -41.134 1.00 45.38 202 ASP A O 1
ATOM 1658 N N . ASN A 1 203 ? 21.320 16.430 -40.240 1.00 36.69 203 ASN A N 1
ATOM 1659 C CA . ASN A 1 203 ? 22.058 17.681 -40.028 1.00 36.69 203 ASN A CA 1
ATOM 1660 C C . ASN A 1 203 ? 23.410 17.681 -40.763 1.00 36.69 203 ASN A C 1
ATOM 1662 O O . ASN A 1 203 ? 24.461 17.851 -40.146 1.00 36.69 203 ASN A O 1
ATOM 1666 N N . CYS A 1 204 ? 23.386 17.532 -42.086 1.00 31.00 204 CYS A N 1
ATOM 1667 C CA . CYS A 1 204 ? 24.426 18.098 -42.944 1.00 31.00 204 CYS A CA 1
ATOM 1668 C C . CYS A 1 204 ? 23.766 19.151 -43.851 1.00 31.00 204 CYS A C 1
ATOM 1670 O O . CYS A 1 204 ? 22.835 18.789 -44.571 1.00 31.00 204 CYS A O 1
ATOM 1672 N N . PRO A 1 205 ? 24.177 20.434 -43.786 1.00 39.38 205 PRO A N 1
ATOM 1673 C CA . PRO A 1 205 ? 23.742 21.442 -44.751 1.00 39.38 205 PRO A CA 1
ATOM 1674 C C . PRO A 1 205 ? 24.234 21.136 -46.171 1.00 39.38 205 PRO A C 1
ATOM 1676 O O . PRO A 1 205 ? 25.292 20.476 -46.307 1.00 39.38 205 PRO A O 1
#